Protein AF-A0A1Y2TTV1-F1 (afdb_monomer)

Radius of gyration: 28.49 Å; Cα contacts (8 Å, |Δi|>4): 603; chains: 1; bounding box: 112×86×61 Å

Secondary structure (DSSP, 8-state):
-HHHHHHHHHT--SSEEEPP--SSEEEEEEE--SS-EEEEE---SS-BEEEEE-SSEEEEEEE-STTTTS--TTSSSPPPHHHHHHHHIIIIIHHHHH--BTTB---HHHHT-SS--TT-TTTTSS-GGG--EEEEEEEBPPP-STTSTTTT-SS-SSPPBTT-S-TTSS-GGGSHHHHHHHHHHHHH-TTS-EEEEEE---SS---SS-TTTT--TT-EEEEEE-BSSTTS-EEEEEEETT----GGGEEEE--SSGGGB---HHHHHHHHHTTS-----------------------------------PPP---------------PPPPP-------------

pLDDT: mean 77.17, std 22.34, range [32.59, 98.44]

Solvent-accessible surface area (backbone atoms only — not comparable to full-atom values): 20726 Å² total; per-residue (Å²): 104,37,65,58,43,41,41,13,59,78,62,55,52,93,44,25,32,44,40,62,74,54,91,48,47,20,36,43,70,40,76,53,35,37,54,62,32,35,44,20,42,59,72,27,57,56,29,34,30,45,40,38,39,31,74,35,17,37,40,37,40,35,37,35,35,72,54,31,82,39,76,53,88,86,47,84,77,66,74,51,73,67,55,40,50,50,42,21,43,60,43,43,53,47,27,46,42,55,18,79,41,94,56,8,65,65,10,52,52,48,28,30,25,86,77,49,50,87,91,38,83,56,27,43,29,43,10,70,92,29,59,36,37,36,35,41,39,33,24,37,52,81,53,87,50,84,88,46,90,50,34,72,33,77,78,59,78,93,62,55,59,44,58,52,66,34,69,88,51,101,44,60,64,52,5,61,53,31,46,52,53,51,53,50,34,71,72,62,34,85,87,46,54,76,44,79,42,75,40,40,37,47,83,78,77,95,68,78,63,62,86,54,40,87,50,49,63,35,27,37,39,39,40,40,40,34,3,75,40,95,88,34,54,18,36,41,39,46,45,48,48,98,52,78,81,47,77,92,35,43,52,73,42,72,47,96,45,74,55,19,19,38,64,51,78,68,56,58,52,51,59,65,65,64,75,76,81,78,88,78,90,84,89,81,88,79,93,80,90,84,83,86,82,90,80,88,86,79,91,77,88,78,88,77,90,77,82,87,77,89,79,83,81,88,74,89,81,89,79,89,80,88,78,90,78,88,78,87,79,81,86,83,81,90,79,91,78,89,84,87,81,81,89,83,82,88,134

Structure (mmCIF, N/CA/C/O backbone):
data_AF-A0A1Y2TTV1-F1
#
_entry.id   AF-A0A1Y2TTV1-F1
#
loop_
_atom_site.group_PDB
_atom_site.id
_atom_site.type_symbol
_atom_site.label_atom_id
_atom_site.label_alt_id
_atom_site.label_comp_id
_atom_site.label_asym_id
_atom_site.label_entity_id
_atom_site.label_seq_id
_atom_site.pdbx_PDB_ins_code
_atom_site.Cartn_x
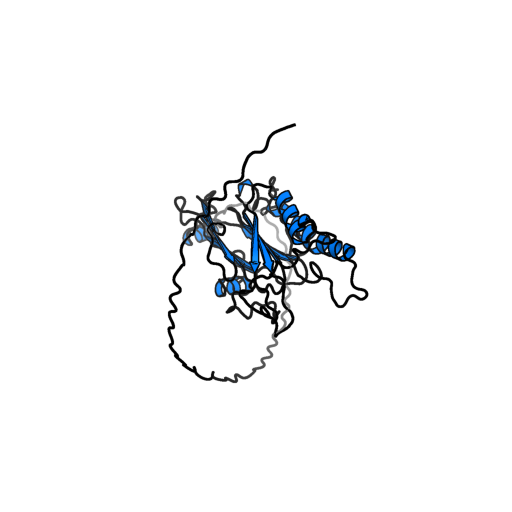_atom_site.Cartn_y
_atom_site.Cartn_z
_atom_site.occupancy
_atom_site.B_iso_or_equiv
_atom_site.auth_seq_id
_atom_site.auth_comp_id
_atom_site.auth_asym_id
_atom_site.auth_atom_id
_atom_site.pdbx_PDB_model_num
ATOM 1 N N . MET A 1 1 ? 2.561 -15.848 8.705 1.00 67.50 1 MET A N 1
ATOM 2 C CA . MET A 1 1 ? 2.429 -15.092 7.444 1.00 67.50 1 MET A CA 1
ATOM 3 C C . MET A 1 1 ? 2.034 -15.963 6.256 1.00 67.50 1 MET A C 1
ATOM 5 O O . MET A 1 1 ? 0.883 -15.888 5.873 1.00 67.50 1 MET A O 1
ATOM 9 N N . ALA A 1 2 ? 2.904 -16.792 5.665 1.00 60.59 2 ALA A N 1
ATOM 10 C CA . ALA A 1 2 ? 2.626 -17.359 4.335 1.00 60.59 2 ALA A CA 1
ATOM 11 C C . ALA A 1 2 ? 1.351 -18.243 4.251 1.00 60.59 2 ALA A C 1
ATOM 13 O O . ALA A 1 2 ? 0.561 -18.091 3.324 1.00 60.59 2 ALA A O 1
ATOM 14 N N . GLY A 1 3 ? 1.072 -19.058 5.277 1.00 71.56 3 GLY A N 1
ATOM 15 C CA . GLY A 1 3 ? -0.194 -19.802 5.379 1.00 71.56 3 GLY A CA 1
ATOM 16 C C . GLY A 1 3 ? -1.428 -18.933 5.666 1.00 71.56 3 GLY A C 1
ATOM 17 O O . GLY A 1 3 ? -2.505 -19.220 5.163 1.00 71.56 3 GLY A O 1
ATOM 18 N N . GLU A 1 4 ? -1.287 -17.846 6.429 1.00 74.88 4 GLU A N 1
ATOM 19 C CA . GLU A 1 4 ? -2.391 -16.908 6.710 1.00 74.88 4 GLU A CA 1
ATOM 20 C C . GLU A 1 4 ? -2.738 -16.070 5.475 1.00 74.88 4 GLU A C 1
ATOM 22 O O . GLU A 1 4 ? -3.908 -15.816 5.209 1.00 74.88 4 GLU A O 1
ATOM 27 N N . VAL A 1 5 ? -1.728 -15.697 4.683 1.00 77.12 5 VAL A N 1
ATOM 28 C CA . VAL A 1 5 ? -1.928 -15.048 3.384 1.00 77.12 5 VAL A CA 1
ATOM 29 C C . VAL A 1 5 ? -2.698 -15.982 2.457 1.00 77.12 5 VAL A C 1
ATOM 31 O O . VAL A 1 5 ? -3.692 -15.554 1.889 1.00 77.12 5 VAL A O 1
ATOM 34 N N . ALA A 1 6 ? -2.321 -17.261 2.361 1.00 76.94 6 ALA A N 1
ATOM 35 C CA . ALA A 1 6 ? -3.076 -18.226 1.559 1.00 76.94 6 ALA A CA 1
ATOM 36 C C . ALA A 1 6 ? -4.544 -18.333 2.012 1.00 76.94 6 ALA A C 1
ATOM 38 O O . ALA A 1 6 ? -5.441 -18.274 1.178 1.00 76.94 6 ALA A O 1
ATOM 39 N N . ILE A 1 7 ? -4.809 -18.383 3.326 1.00 78.06 7 ILE A N 1
ATOM 40 C CA . ILE A 1 7 ? -6.179 -18.400 3.871 1.00 78.06 7 ILE A CA 1
ATOM 41 C C . ILE A 1 7 ? -6.982 -17.177 3.413 1.00 78.06 7 ILE A C 1
ATOM 43 O O . ILE A 1 7 ? -8.129 -17.342 3.006 1.00 78.06 7 ILE A O 1
ATOM 47 N N . ALA A 1 8 ? -6.390 -15.981 3.420 1.00 79.25 8 ALA A N 1
ATOM 48 C CA . ALA A 1 8 ? -7.068 -14.759 2.988 1.00 79.25 8 ALA A CA 1
ATOM 49 C C . ALA A 1 8 ? -7.491 -14.781 1.503 1.00 79.25 8 ALA A C 1
ATOM 51 O O . ALA A 1 8 ? -8.432 -14.083 1.130 1.00 79.25 8 ALA A O 1
ATOM 52 N N . TYR A 1 9 ? -6.829 -15.576 0.652 1.00 79.00 9 TYR A N 1
ATOM 53 C CA . TYR A 1 9 ? -7.200 -15.746 -0.761 1.00 79.00 9 TYR A CA 1
ATOM 54 C C . TYR A 1 9 ? -8.096 -16.970 -1.002 1.00 79.00 9 TYR A C 1
ATOM 56 O O . TYR A 1 9 ? -9.033 -16.884 -1.793 1.00 79.00 9 TYR A O 1
ATOM 64 N N . ASP A 1 10 ? -7.823 -18.094 -0.336 1.00 79.31 10 ASP A N 1
ATOM 65 C CA . ASP A 1 10 ? -8.518 -19.368 -0.560 1.00 79.31 10 ASP A CA 1
ATOM 66 C C . ASP A 1 10 ? -9.855 -19.460 0.188 1.00 79.31 10 ASP A C 1
ATOM 68 O O . ASP A 1 10 ? -10.786 -20.107 -0.289 1.00 79.31 10 ASP A O 1
ATOM 72 N N . ASN A 1 11 ? -9.962 -18.801 1.345 1.00 76.75 11 ASN A N 1
ATOM 73 C CA . ASN A 1 11 ? -11.148 -18.784 2.203 1.00 76.75 11 ASN A CA 1
ATOM 74 C C . ASN A 1 11 ? -11.551 -17.342 2.527 1.00 76.75 11 ASN A C 1
ATOM 76 O O . ASN A 1 11 ? -11.764 -16.993 3.688 1.00 76.75 11 ASN A O 1
ATOM 80 N N . ALA A 1 12 ? -11.600 -16.500 1.495 1.00 80.06 12 ALA A N 1
ATOM 81 C CA . ALA A 1 12 ? -11.937 -15.099 1.666 1.00 80.06 12 ALA A CA 1
ATOM 82 C C . ALA A 1 12 ? -13.367 -14.932 2.209 1.00 80.06 12 ALA A C 1
ATOM 84 O O . ALA A 1 12 ? -14.322 -15.488 1.660 1.00 80.06 12 ALA A O 1
ATOM 85 N N . ASP A 1 13 ? -13.510 -14.123 3.252 1.00 84.31 13 ASP A N 1
ATOM 86 C CA . ASP A 1 13 ? -14.789 -13.688 3.805 1.00 84.31 13 ASP A CA 1
ATOM 87 C C . ASP A 1 13 ? -14.743 -12.184 4.128 1.00 84.31 13 ASP A C 1
ATOM 89 O O . ASP A 1 13 ? -13.834 -11.464 3.712 1.00 84.31 13 ASP A O 1
ATOM 93 N N . ILE A 1 14 ? -15.751 -11.678 4.839 1.00 80.75 14 ILE A N 1
ATOM 94 C CA . ILE A 1 14 ? -15.823 -10.256 5.199 1.00 80.75 14 ILE A CA 1
ATOM 95 C C . ILE A 1 14 ? -14.735 -9.815 6.198 1.00 80.75 14 ILE A C 1
ATOM 97 O O . ILE A 1 14 ? -14.529 -8.617 6.377 1.00 80.75 14 ILE A O 1
ATOM 101 N N . HIS A 1 15 ? -14.038 -10.754 6.840 1.00 84.88 15 HIS A N 1
ATOM 102 C CA . HIS A 1 15 ? -13.004 -10.498 7.842 1.00 84.88 15 HIS A CA 1
ATOM 103 C C . HIS A 1 15 ? -11.609 -10.926 7.378 1.00 84.88 15 HIS A C 1
ATOM 105 O O . HIS A 1 15 ? -10.629 -10.429 7.920 1.00 84.88 15 HIS A O 1
ATOM 111 N N . ASN A 1 16 ? -11.493 -11.810 6.388 1.00 87.44 16 ASN A N 1
ATOM 112 C CA . ASN A 1 16 ? -10.241 -12.310 5.830 1.00 87.44 16 ASN A CA 1
ATOM 113 C C . ASN A 1 16 ? -10.232 -12.067 4.324 1.00 87.44 16 ASN A C 1
ATOM 115 O O . ASN A 1 16 ? -10.951 -12.734 3.586 1.00 87.44 16 ASN A O 1
ATOM 119 N N . MET A 1 17 ? -9.426 -11.114 3.857 1.00 89.81 17 MET A N 1
ATOM 120 C CA . MET A 1 17 ? -9.460 -10.681 2.459 1.00 89.81 17 MET A CA 1
ATOM 121 C C . MET A 1 17 ? -8.090 -10.695 1.788 1.00 89.81 17 MET A C 1
ATOM 123 O O . MET A 1 17 ? -7.132 -10.093 2.267 1.00 89.81 17 MET A O 1
ATOM 127 N N . GLY A 1 18 ? -8.016 -11.305 0.611 1.00 90.31 18 GLY A N 1
ATOM 128 C CA . GLY A 1 18 ? -6.927 -11.119 -0.339 1.00 90.31 18 GLY A CA 1
ATOM 129 C C . GLY A 1 18 ? -7.215 -9.953 -1.284 1.00 90.31 18 GLY A C 1
ATOM 130 O O . GLY A 1 18 ? -8.295 -9.871 -1.875 1.00 90.31 18 GLY A O 1
ATOM 131 N N . VAL A 1 19 ? -6.249 -9.054 -1.467 1.00 90.12 19 VAL A N 1
ATOM 132 C CA . VAL A 1 19 ? -6.337 -8.002 -2.490 1.00 90.12 19 VAL A CA 1
ATOM 133 C C . VAL A 1 19 ? -6.153 -8.626 -3.883 1.00 90.12 19 VAL A C 1
ATOM 135 O O . VAL A 1 19 ? -5.132 -9.262 -4.132 1.00 90.12 19 VAL A O 1
ATOM 138 N N . PRO A 1 20 ? -7.093 -8.462 -4.833 1.00 88.06 20 PRO A N 1
ATOM 139 C CA . PRO A 1 20 ? -6.983 -9.116 -6.135 1.00 88.06 20 PRO A CA 1
ATOM 140 C C . PRO A 1 20 ? -5.730 -8.695 -6.918 1.00 88.06 20 PRO A C 1
ATOM 142 O O . PRO A 1 20 ? -5.560 -7.527 -7.244 1.00 88.06 20 PRO A O 1
ATOM 145 N N . VAL A 1 21 ? -4.889 -9.644 -7.324 1.00 82.69 21 VAL A N 1
ATOM 146 C CA . VAL A 1 21 ? -3.690 -9.369 -8.138 1.00 82.69 21 VAL A CA 1
ATOM 147 C C . VAL A 1 21 ? -4.062 -9.427 -9.624 1.00 82.69 21 VAL A C 1
ATOM 149 O O . VAL A 1 21 ? -3.901 -10.446 -10.299 1.00 82.69 21 VAL A O 1
ATOM 152 N N . LYS A 1 22 ? -4.655 -8.340 -10.128 1.00 84.06 22 LYS A N 1
ATOM 153 C CA . LYS A 1 22 ? -5.107 -8.188 -11.524 1.00 84.06 22 LYS A CA 1
ATOM 154 C C . LYS A 1 22 ? -4.454 -6.970 -12.177 1.00 84.06 22 LYS A C 1
ATOM 156 O O . LYS A 1 22 ? -3.905 -6.120 -11.487 1.00 84.06 22 LYS A O 1
ATOM 161 N N . ALA A 1 23 ? -4.533 -6.896 -13.507 1.00 83.56 23 ALA A N 1
ATOM 162 C CA . ALA A 1 23 ? -4.058 -5.738 -14.259 1.00 83.56 23 ALA A CA 1
ATOM 163 C C . ALA A 1 23 ? -4.754 -4.448 -13.786 1.00 83.56 23 ALA A C 1
ATOM 165 O O . ALA A 1 23 ? -5.968 -4.442 -13.591 1.00 83.56 23 ALA A O 1
ATOM 166 N N . GLY A 1 24 ? -3.980 -3.369 -13.647 1.00 89.06 24 GLY A N 1
ATOM 167 C CA . GLY A 1 24 ? -4.446 -2.086 -13.111 1.00 89.06 24 GLY A CA 1
ATOM 168 C C . GLY A 1 24 ? -4.249 -1.948 -11.598 1.00 89.06 24 GLY A C 1
ATOM 169 O O . GLY A 1 24 ? -3.437 -2.648 -10.999 1.00 89.06 24 GLY A O 1
ATOM 170 N N . THR A 1 25 ? -4.972 -1.010 -10.987 1.00 94.69 25 THR A N 1
ATOM 171 C CA . THR A 1 25 ? -4.967 -0.835 -9.530 1.00 94.69 25 THR A CA 1
ATOM 172 C C . THR A 1 25 ? -6.197 -1.506 -8.936 1.00 94.69 25 THR A C 1
ATOM 174 O O . THR A 1 25 ? -7.309 -1.279 -9.408 1.00 94.69 25 THR A O 1
ATOM 177 N N . THR A 1 26 ? -5.997 -2.330 -7.913 1.00 95.69 26 THR A N 1
ATOM 178 C CA . THR A 1 26 ? -7.047 -3.027 -7.156 1.00 95.69 26 THR A CA 1
ATOM 179 C C . THR A 1 26 ? -6.909 -2.702 -5.673 1.00 95.69 26 THR A C 1
ATOM 181 O O . THR A 1 26 ? -5.815 -2.383 -5.216 1.00 95.69 26 THR A O 1
ATOM 184 N N . SER A 1 27 ? -7.988 -2.772 -4.900 1.00 96.31 27 SER A N 1
ATOM 185 C CA . SER A 1 27 ? -7.961 -2.557 -3.456 1.00 96.31 27 SER A CA 1
ATOM 186 C C . SER A 1 27 ? -9.033 -3.352 -2.716 1.00 96.31 27 SER A C 1
ATOM 188 O O . SER A 1 27 ? -10.057 -3.786 -3.264 1.00 96.31 27 SER A O 1
ATOM 190 N N . ARG A 1 28 ? -8.766 -3.561 -1.429 1.00 95.56 28 ARG A N 1
ATOM 191 C CA . ARG A 1 28 ? -9.720 -4.045 -0.434 1.00 95.56 28 ARG A CA 1
ATOM 192 C C . ARG A 1 28 ? -9.505 -3.279 0.863 1.00 95.56 28 ARG A C 1
ATOM 194 O O . ARG A 1 28 ? -8.467 -2.655 1.076 1.00 95.56 28 ARG A O 1
ATOM 201 N N . TYR A 1 29 ? -10.490 -3.359 1.737 1.00 95.19 29 TYR A N 1
ATOM 202 C CA . TYR A 1 29 ? -10.417 -2.812 3.077 1.00 95.19 29 TYR A CA 1
ATOM 203 C C . TYR A 1 29 ? -11.099 -3.770 4.049 1.00 95.19 29 TYR A C 1
ATOM 205 O O . TYR A 1 29 ? -11.916 -4.594 3.639 1.00 95.19 29 TYR A O 1
ATOM 213 N N . ILE A 1 30 ? -10.779 -3.634 5.330 1.00 94.56 30 ILE A N 1
ATOM 214 C CA . ILE A 1 30 ? -11.478 -4.314 6.418 1.00 94.56 30 ILE A CA 1
ATOM 215 C C . ILE A 1 30 ? -11.734 -3.323 7.566 1.00 94.56 30 ILE A C 1
ATOM 217 O O . ILE A 1 30 ? -10.803 -2.619 7.974 1.00 94.56 30 ILE A O 1
ATOM 221 N N . PRO A 1 31 ? -12.967 -3.232 8.096 1.00 94.19 31 PRO A N 1
ATOM 222 C CA . PRO A 1 31 ? -13.232 -2.513 9.337 1.00 94.19 31 PRO A CA 1
ATOM 223 C C . PRO A 1 31 ? -12.752 -3.329 10.548 1.00 94.19 31 PRO A C 1
ATOM 225 O O . PRO A 1 31 ? -12.757 -4.561 10.538 1.00 94.19 31 PRO A O 1
ATOM 228 N N . PHE A 1 32 ? -12.319 -2.643 11.604 1.00 94.38 32 PHE A N 1
ATOM 229 C CA . PHE A 1 32 ? -11.881 -3.251 12.863 1.00 94.38 32 PHE A CA 1
ATOM 230 C C . PHE A 1 32 ? -13.019 -3.236 13.881 1.00 94.38 32 PHE A C 1
ATOM 232 O O . PHE A 1 32 ? -13.222 -2.250 14.595 1.00 94.38 32 PHE A O 1
ATOM 239 N N . GLU A 1 33 ? -13.746 -4.349 13.921 1.00 91.69 33 GLU A N 1
ATOM 240 C CA . GLU A 1 33 ? -14.953 -4.555 14.727 1.00 91.69 33 GLU A CA 1
ATOM 241 C C . GLU A 1 33 ? -14.737 -5.630 15.810 1.00 91.69 33 GLU A C 1
ATOM 243 O O . GLU A 1 33 ? -13.661 -5.734 16.390 1.00 91.69 33 GLU A O 1
ATOM 248 N N . SER A 1 34 ? -15.765 -6.413 16.151 1.00 91.06 34 SER A N 1
ATOM 249 C CA . SER A 1 34 ? -15.747 -7.324 17.303 1.00 91.06 34 SER A CA 1
ATOM 250 C C . SER A 1 34 ? -15.149 -8.685 16.959 1.00 91.06 34 SER A C 1
ATOM 252 O O . SER A 1 34 ? -15.103 -9.585 17.798 1.00 91.06 34 SER A O 1
ATOM 254 N N . VAL A 1 35 ? -14.682 -8.847 15.721 1.00 91.38 35 VAL A N 1
ATOM 255 C CA . VAL A 1 35 ? -14.153 -10.091 15.171 1.00 91.38 35 VAL A CA 1
ATOM 256 C C . VAL A 1 35 ? -12.723 -9.855 14.700 1.00 91.38 35 VAL A C 1
ATOM 258 O O . VAL A 1 35 ? -12.392 -8.804 14.153 1.00 91.38 35 VAL A O 1
ATOM 261 N N . ALA A 1 36 ? -11.854 -10.837 14.943 1.00 93.50 36 ALA A N 1
ATOM 262 C CA . ALA A 1 36 ? -10.500 -10.814 14.405 1.00 93.50 36 ALA A CA 1
ATOM 263 C C . ALA A 1 36 ? -10.544 -10.847 12.873 1.00 93.50 36 ALA A C 1
ATOM 265 O O . ALA A 1 36 ? -11.362 -11.552 12.285 1.00 93.50 36 ALA A O 1
ATOM 266 N N . GLY A 1 37 ? -9.642 -10.110 12.236 1.00 93.88 37 GLY A N 1
ATOM 267 C CA . GLY A 1 37 ? -9.625 -9.987 10.784 1.00 93.88 37 GLY A CA 1
ATOM 268 C C . GLY A 1 37 ? -8.218 -9.914 10.223 1.00 93.88 37 GLY A C 1
ATOM 269 O O . GLY A 1 37 ? -7.251 -9.624 10.934 1.00 93.88 37 GLY A O 1
ATOM 270 N N . SER A 1 38 ? -8.096 -10.181 8.931 1.00 95.00 38 SER A N 1
ATOM 271 C CA . SER A 1 38 ? -6.857 -10.051 8.191 1.00 95.00 38 SER A CA 1
ATOM 272 C C . SER A 1 38 ? -7.087 -9.566 6.763 1.00 95.00 38 SER A C 1
ATOM 274 O O . SER A 1 38 ? -8.078 -9.891 6.114 1.00 95.00 38 SER A O 1
ATOM 276 N N . ILE A 1 39 ? -6.152 -8.766 6.259 1.00 95.69 39 ILE A N 1
ATOM 277 C CA . ILE A 1 39 ? -6.104 -8.376 4.850 1.00 95.69 39 ILE A CA 1
ATOM 278 C C . ILE A 1 39 ? -4.690 -8.600 4.331 1.00 95.69 39 ILE A C 1
ATOM 280 O O . ILE A 1 39 ? -3.708 -8.230 4.979 1.00 95.69 39 ILE A O 1
ATOM 284 N N . ALA A 1 40 ? -4.587 -9.252 3.179 1.00 93.69 40 ALA A N 1
ATOM 285 C CA . ALA A 1 40 ? -3.330 -9.739 2.647 1.00 93.69 40 ALA A CA 1
ATOM 286 C C . ALA A 1 40 ? -3.105 -9.290 1.206 1.00 93.69 40 ALA A C 1
ATOM 288 O O . ALA A 1 40 ? -3.992 -9.361 0.350 1.00 93.69 40 ALA A O 1
ATOM 289 N N . ILE A 1 41 ? -1.861 -8.932 0.913 1.00 91.88 41 ILE A N 1
ATOM 290 C CA . ILE A 1 41 ? -1.354 -8.808 -0.448 1.00 91.88 41 ILE A CA 1
ATOM 291 C C . ILE A 1 41 ? -0.335 -9.920 -0.686 1.00 91.88 41 ILE A C 1
ATOM 293 O O . ILE A 1 41 ? 0.490 -10.221 0.178 1.00 91.88 41 ILE A O 1
ATOM 297 N N . SER A 1 42 ? -0.420 -10.557 -1.847 1.00 88.25 42 SER A N 1
ATOM 298 C CA . SER A 1 42 ? 0.484 -11.633 -2.239 1.00 88.25 42 SER A 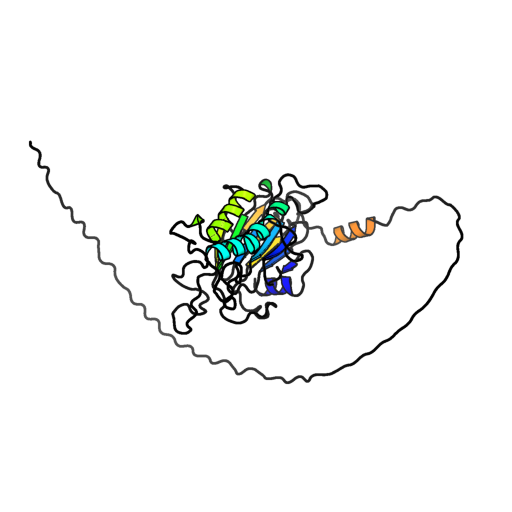CA 1
ATOM 299 C C . SER A 1 42 ? 0.952 -11.443 -3.673 1.00 88.25 42 SER A C 1
ATOM 301 O O . SER A 1 42 ? 0.343 -10.698 -4.434 1.00 88.25 42 SER A O 1
ATOM 303 N N . GLY A 1 43 ? 2.023 -12.137 -4.053 1.00 78.44 43 GLY A N 1
ATOM 304 C CA . GLY A 1 43 ? 2.441 -12.234 -5.448 1.00 78.44 43 GLY A CA 1
ATOM 305 C C . GLY A 1 43 ? 2.849 -10.901 -6.070 1.00 78.44 43 GLY A C 1
ATOM 306 O O . GLY A 1 43 ? 2.526 -10.655 -7.229 1.00 78.44 43 GLY A O 1
ATOM 307 N N . LEU A 1 44 ? 3.551 -10.036 -5.335 1.00 89.25 44 LEU A N 1
ATOM 308 C CA . LEU A 1 44 ? 4.153 -8.853 -5.945 1.00 89.25 44 LEU A CA 1
ATOM 309 C C . LEU A 1 44 ? 5.448 -9.249 -6.683 1.00 89.25 44 LEU A C 1
ATOM 311 O O . LEU A 1 44 ? 6.467 -9.572 -6.076 1.00 89.25 44 LEU A O 1
ATOM 315 N N . TYR A 1 45 ? 5.404 -9.242 -8.019 1.00 87.88 45 TYR A N 1
ATOM 316 C CA . TYR A 1 45 ? 6.534 -9.588 -8.907 1.00 87.88 45 TYR A CA 1
ATOM 317 C C . TYR A 1 45 ? 7.310 -8.361 -9.407 1.00 87.88 45 TYR A C 1
ATOM 319 O O . TYR A 1 45 ? 8.135 -8.464 -10.308 1.00 87.88 45 TYR A O 1
ATOM 327 N N . GLY A 1 46 ? 7.036 -7.181 -8.858 1.00 89.69 46 GLY A N 1
ATOM 328 C CA . GLY A 1 46 ? 7.369 -5.882 -9.451 1.00 89.69 46 GLY A CA 1
ATOM 329 C C . GLY A 1 46 ? 6.291 -4.839 -9.173 1.00 89.69 46 GLY A C 1
ATOM 330 O O . GLY A 1 46 ? 6.542 -3.646 -9.189 1.00 89.69 46 GLY A O 1
ATOM 331 N N . CYS A 1 47 ? 5.082 -5.283 -8.851 1.00 94.06 47 CYS A N 1
ATOM 332 C CA . CYS A 1 47 ? 4.010 -4.402 -8.419 1.00 94.06 47 CYS A CA 1
ATOM 333 C C . CYS A 1 47 ? 4.355 -3.700 -7.095 1.00 94.06 47 CYS A C 1
ATOM 335 O O . CYS A 1 47 ? 5.151 -4.197 -6.295 1.00 94.06 47 CYS A O 1
ATOM 337 N N . SER A 1 48 ? 3.709 -2.572 -6.830 1.00 96.38 48 SER A N 1
ATOM 338 C CA . SER A 1 48 ? 3.795 -1.892 -5.533 1.00 96.38 48 SER A CA 1
ATOM 339 C C . SER A 1 48 ? 2.448 -1.968 -4.815 1.00 96.38 48 SER A C 1
ATOM 341 O O . SER A 1 48 ? 1.416 -2.237 -5.430 1.00 96.38 48 SER A O 1
ATOM 343 N N . SER A 1 49 ? 2.444 -1.725 -3.510 1.00 97.44 49 SER A N 1
ATOM 344 C CA . SER A 1 49 ? 1.243 -1.712 -2.676 1.00 97.44 49 SER A CA 1
ATOM 345 C C . SER A 1 49 ? 1.322 -0.577 -1.659 1.00 97.44 49 SER A C 1
ATOM 347 O O . SER A 1 49 ? 2.385 -0.288 -1.108 1.00 97.44 49 SER A O 1
ATOM 349 N N . LEU A 1 50 ? 0.194 0.084 -1.436 1.00 97.88 50 LEU A N 1
ATOM 350 C CA . LEU A 1 50 ? -0.054 0.953 -0.301 1.00 97.88 50 LEU A CA 1
ATOM 351 C C . LEU A 1 50 ? -0.890 0.192 0.712 1.00 97.88 50 LEU A C 1
ATOM 353 O O . LEU A 1 50 ? -1.943 -0.353 0.384 1.00 97.88 50 LEU A O 1
ATOM 357 N N . ILE A 1 51 ? -0.412 0.197 1.948 1.00 98.38 51 ILE A N 1
ATOM 358 C CA . ILE A 1 51 ? -1.086 -0.389 3.099 1.00 98.38 51 ILE A CA 1
ATOM 359 C C . ILE A 1 51 ? -1.292 0.745 4.088 1.00 98.38 51 ILE A C 1
ATOM 361 O O . ILE A 1 51 ? -0.325 1.266 4.635 1.00 98.38 51 ILE A O 1
ATOM 365 N N . ALA A 1 52 ? -2.539 1.134 4.309 1.00 98.25 52 ALA A N 1
ATOM 366 C CA . ALA A 1 52 ? -2.902 2.105 5.324 1.00 98.25 52 ALA A CA 1
ATOM 367 C C . ALA A 1 52 ? -3.717 1.400 6.410 1.00 98.25 52 ALA A C 1
ATOM 369 O O . ALA A 1 52 ? -4.692 0.713 6.115 1.00 98.25 52 ALA A O 1
ATOM 370 N N . VAL A 1 53 ? -3.304 1.543 7.663 1.00 98.44 53 VAL A N 1
ATOM 371 C CA . VAL A 1 53 ? -3.926 0.887 8.819 1.00 98.44 53 VAL A CA 1
ATOM 372 C C . VAL A 1 53 ? -4.119 1.895 9.939 1.00 98.44 53 VAL A C 1
ATOM 374 O O . VAL A 1 53 ? -3.288 2.774 10.130 1.00 98.44 53 VAL A O 1
ATOM 377 N N . SER A 1 54 ? -5.215 1.793 10.677 1.00 97.75 54 SER A N 1
ATOM 378 C CA . SER A 1 54 ? -5.570 2.702 11.766 1.00 97.75 54 SER A CA 1
ATOM 379 C C . SER A 1 54 ? -6.157 1.917 12.942 1.00 97.75 54 SER A C 1
ATOM 381 O O . SER A 1 54 ? -6.205 0.688 12.944 1.00 97.75 54 SER A O 1
ATOM 383 N N . LYS A 1 55 ? -6.668 2.617 13.954 1.00 97.00 55 LYS A N 1
ATOM 384 C CA . LYS A 1 55 ? -7.449 2.005 15.038 1.00 97.00 55 LYS A CA 1
ATOM 385 C C . LYS A 1 55 ? -8.839 1.535 14.600 1.00 97.00 55 LYS A C 1
ATOM 387 O O . LYS A 1 55 ? -9.483 0.830 15.369 1.00 97.00 55 LYS A O 1
ATOM 392 N N . ARG A 1 56 ? -9.326 1.928 13.419 1.00 95.56 56 ARG A N 1
ATOM 393 C CA . ARG A 1 56 ? -10.689 1.641 12.926 1.00 95.56 56 ARG A CA 1
ATOM 394 C C . ARG A 1 56 ? -10.732 0.690 11.736 1.00 95.56 56 ARG A C 1
ATOM 396 O O . ARG A 1 56 ? -11.786 0.123 11.473 1.00 95.56 56 ARG A O 1
ATOM 403 N N . GLY A 1 57 ? -9.626 0.489 11.028 1.00 96.19 57 GLY A N 1
ATOM 404 C CA . GLY A 1 57 ? -9.598 -0.426 9.894 1.00 96.19 57 GLY A CA 1
ATOM 405 C C . GLY A 1 57 ? -8.269 -0.446 9.163 1.00 96.19 57 GLY A C 1
ATOM 406 O O . GLY A 1 57 ? -7.299 0.202 9.561 1.00 96.19 57 GLY A O 1
ATOM 407 N N . ALA A 1 58 ? -8.250 -1.176 8.056 1.00 97.75 58 ALA A N 1
ATOM 408 C CA . ALA A 1 58 ? -7.147 -1.187 7.110 1.00 97.75 58 ALA A CA 1
ATOM 409 C C . ALA A 1 58 ? -7.665 -1.091 5.674 1.00 97.75 58 ALA A C 1
ATOM 411 O O . ALA A 1 58 ? -8.703 -1.661 5.352 1.00 97.75 58 ALA A O 1
ATOM 412 N N . TRP A 1 59 ? -6.913 -0.414 4.811 1.00 97.62 59 TRP A N 1
ATOM 413 C CA . TRP A 1 59 ? -7.087 -0.387 3.361 1.00 97.62 59 TRP A CA 1
ATOM 414 C C . TRP A 1 59 ? -5.767 -0.799 2.719 1.00 97.62 59 TRP A C 1
ATOM 416 O O . TRP A 1 59 ? -4.702 -0.292 3.079 1.00 97.62 59 TRP A O 1
ATOM 426 N N . VAL A 1 60 ? -5.832 -1.738 1.783 1.00 97.88 60 VAL A N 1
ATOM 427 C CA . VAL A 1 60 ? -4.661 -2.243 1.071 1.00 97.88 60 VAL A CA 1
ATOM 428 C C . VAL A 1 60 ? -4.962 -2.244 -0.411 1.00 97.88 60 VAL A C 1
ATOM 430 O O . VAL A 1 60 ? -5.994 -2.766 -0.842 1.00 97.88 60 VAL A O 1
ATOM 433 N N . ASN A 1 61 ? -4.042 -1.697 -1.198 1.00 97.19 61 ASN A N 1
ATOM 434 C CA . ASN A 1 61 ? -4.131 -1.749 -2.645 1.00 97.19 61 ASN A CA 1
ATOM 435 C C . ASN A 1 61 ? -2.994 -2.542 -3.274 1.00 97.19 61 ASN A C 1
ATOM 437 O O . ASN A 1 61 ? -2.023 -2.944 -2.639 1.00 97.19 61 ASN A O 1
ATOM 441 N N . HIS A 1 62 ? -3.131 -2.747 -4.566 1.00 96.31 62 HIS A N 1
ATOM 442 C CA . HIS A 1 62 ? -2.134 -3.325 -5.427 1.00 96.31 62 HIS A CA 1
ATOM 443 C C . HIS A 1 62 ? -2.078 -2.492 -6.692 1.00 96.31 62 HIS A C 1
ATOM 445 O O . HIS A 1 62 ? -3.104 -2.244 -7.319 1.00 96.31 62 HIS A O 1
ATOM 451 N N . MET A 1 63 ? -0.878 -2.052 -7.047 1.00 96.25 63 MET A N 1
ATOM 452 C CA . MET A 1 63 ? -0.610 -1.204 -8.198 1.00 96.25 63 MET A CA 1
ATOM 453 C C . MET A 1 63 ? 0.217 -1.999 -9.198 1.00 96.25 63 MET A C 1
ATOM 455 O O . MET A 1 63 ? 1.397 -2.285 -8.964 1.00 96.25 63 MET A O 1
ATOM 459 N N . TRP A 1 64 ? -0.412 -2.364 -10.312 1.00 94.00 64 TRP A N 1
ATOM 460 C CA . TRP A 1 64 ? 0.222 -3.180 -11.337 1.00 94.00 64 TRP A CA 1
ATOM 461 C C . TRP A 1 64 ? 1.398 -2.464 -12.008 1.00 94.00 64 TRP A C 1
ATOM 463 O O . TRP A 1 64 ? 1.312 -1.279 -12.328 1.00 94.00 64 TRP A O 1
ATOM 473 N N . GLU A 1 65 ? 2.485 -3.192 -12.270 1.00 93.62 65 GLU A N 1
ATOM 474 C CA . GLU A 1 65 ? 3.725 -2.614 -12.798 1.00 93.62 65 GLU A CA 1
ATOM 475 C C . GLU A 1 65 ? 3.592 -2.061 -14.229 1.00 93.62 65 GLU A C 1
ATOM 477 O O . GLU A 1 65 ? 3.973 -0.919 -14.485 1.00 93.62 65 GLU A O 1
ATOM 482 N N . ILE A 1 66 ? 3.071 -2.865 -15.162 1.00 92.12 66 ILE A N 1
ATOM 483 C CA . ILE A 1 66 ? 2.979 -2.535 -16.596 1.00 92.12 66 ILE A CA 1
ATOM 484 C C . ILE A 1 66 ? 1.501 -2.406 -16.998 1.00 92.12 66 ILE A C 1
ATOM 486 O O . ILE A 1 66 ? 0.810 -3.423 -17.039 1.00 92.12 66 ILE A O 1
ATOM 490 N N . PRO A 1 67 ? 0.991 -1.209 -17.325 1.00 92.88 67 PRO A N 1
ATOM 491 C CA . PRO A 1 67 ? 1.759 -0.099 -17.881 1.00 92.88 67 PRO A CA 1
ATOM 492 C C . PRO A 1 67 ? 2.033 1.051 -16.898 1.00 92.88 67 PRO A C 1
ATOM 494 O O . PRO A 1 67 ? 2.442 2.122 -17.331 1.00 92.88 67 PRO A O 1
ATOM 497 N N . SER A 1 68 ? 1.744 0.903 -15.604 1.00 94.25 68 SER A N 1
ATOM 498 C CA . SER A 1 68 ? 1.688 2.048 -14.684 1.00 94.25 68 SER A CA 1
ATOM 499 C C . SER A 1 68 ? 3.059 2.667 -14.406 1.00 94.25 68 SER A C 1
ATOM 501 O O . SER A 1 68 ? 3.253 3.870 -14.569 1.00 94.25 68 SER A O 1
ATOM 503 N N . PHE A 1 69 ? 4.025 1.846 -14.001 1.00 93.50 69 PHE A N 1
ATOM 504 C CA . PHE A 1 69 ? 5.380 2.273 -13.649 1.00 93.50 69 PHE A CA 1
ATOM 505 C C . PHE A 1 69 ? 6.365 2.074 -14.802 1.00 93.50 69 PHE A C 1
ATOM 507 O O . PHE A 1 69 ? 7.331 2.827 -14.931 1.00 93.50 69 PHE A O 1
ATOM 514 N N . LEU A 1 70 ? 6.129 1.063 -15.637 1.00 91.50 70 LEU A N 1
ATOM 515 C CA . LEU A 1 70 ? 6.931 0.765 -16.817 1.00 91.50 70 LEU A CA 1
ATOM 516 C C . LEU A 1 70 ? 6.050 0.742 -18.062 1.00 91.50 70 LEU A C 1
ATOM 518 O O . LEU A 1 70 ? 4.910 0.289 -18.016 1.00 91.50 70 LEU A O 1
ATOM 522 N N . ALA A 1 71 ? 6.618 1.176 -19.184 1.00 90.62 71 ALA A N 1
ATOM 523 C CA . ALA A 1 71 ? 5.955 1.113 -20.475 1.00 90.62 71 ALA A CA 1
ATOM 524 C C . ALA A 1 71 ? 5.685 -0.337 -20.893 1.00 90.62 71 ALA A C 1
ATOM 526 O O . ALA A 1 71 ? 6.523 -1.216 -20.677 1.00 90.62 71 ALA A O 1
ATOM 527 N N . ASP A 1 72 ? 4.550 -0.569 -21.554 1.00 89.56 72 ASP A N 1
ATOM 528 C CA . ASP A 1 72 ? 4.295 -1.846 -22.216 1.00 89.56 72 ASP A CA 1
ATOM 529 C C . ASP A 1 72 ? 5.302 -2.031 -23.369 1.00 89.56 72 ASP A C 1
ATOM 531 O O . ASP A 1 72 ? 5.313 -1.222 -24.305 1.00 89.56 72 ASP A O 1
ATOM 535 N N . PRO A 1 73 ? 6.154 -3.076 -23.329 1.00 88.75 73 PRO A N 1
ATOM 536 C CA . PRO A 1 73 ? 7.177 -3.300 -24.348 1.00 88.75 73 PRO A CA 1
ATOM 537 C C . PRO A 1 73 ? 6.599 -3.614 -25.736 1.00 88.75 73 PRO A C 1
ATOM 539 O O . PRO A 1 73 ? 7.338 -3.569 -26.719 1.00 88.75 73 PRO A O 1
ATOM 542 N N . ASN A 1 74 ? 5.303 -3.927 -25.838 1.00 93.50 74 ASN A N 1
ATOM 543 C CA . ASN A 1 74 ? 4.639 -4.223 -27.108 1.00 93.50 74 ASN A CA 1
ATOM 544 C C . ASN A 1 74 ? 4.173 -2.964 -27.859 1.00 93.50 74 ASN A C 1
ATOM 546 O O . ASN A 1 74 ? 3.796 -3.057 -29.029 1.00 93.50 74 ASN A O 1
ATOM 550 N N . ILE A 1 75 ? 4.186 -1.787 -27.222 1.00 92.94 75 ILE A N 1
ATOM 551 C CA . ILE A 1 75 ? 3.791 -0.524 -27.859 1.00 92.94 75 ILE A CA 1
ATOM 552 C C . ILE A 1 75 ? 4.969 0.031 -28.671 1.00 92.94 75 ILE A C 1
ATOM 554 O O . ILE A 1 75 ? 6.037 0.320 -28.130 1.00 92.94 75 ILE A O 1
ATOM 558 N N . ILE A 1 76 ? 4.768 0.200 -29.985 1.00 93.06 76 ILE A N 1
ATOM 559 C CA . ILE A 1 76 ? 5.781 0.710 -30.921 1.00 93.06 76 ILE A CA 1
ATOM 560 C C . ILE A 1 76 ? 5.221 1.930 -31.682 1.00 93.06 76 ILE A C 1
ATOM 562 O O . ILE A 1 76 ? 4.220 1.783 -32.388 1.00 93.06 76 ILE A O 1
ATOM 566 N N . PRO A 1 77 ? 5.870 3.113 -31.606 1.00 93.00 77 PRO A N 1
ATOM 567 C CA . PRO A 1 77 ? 7.068 3.407 -30.811 1.00 93.00 77 PRO A CA 1
ATOM 568 C C . PRO A 1 77 ? 6.779 3.401 -29.295 1.00 93.00 77 PRO A C 1
ATOM 570 O O . PRO A 1 77 ? 5.634 3.637 -28.912 1.00 93.00 77 PRO A O 1
ATOM 573 N N . PRO A 1 78 ? 7.795 3.179 -28.433 1.00 92.44 78 PRO A N 1
ATOM 574 C CA . PRO A 1 78 ? 7.616 3.264 -26.985 1.00 92.44 78 PRO A CA 1
ATOM 575 C C . PRO A 1 78 ? 7.039 4.625 -26.564 1.00 92.44 78 PRO A C 1
ATOM 577 O O . PRO A 1 78 ? 7.382 5.641 -27.182 1.00 92.44 78 PRO A O 1
ATOM 580 N N . PRO A 1 79 ? 6.199 4.678 -25.514 1.00 92.81 79 PRO A N 1
ATOM 581 C CA . PRO A 1 79 ? 5.643 5.932 -25.025 1.00 92.81 79 PRO A CA 1
ATOM 582 C C . PRO A 1 79 ? 6.755 6.890 -24.588 1.00 92.81 79 PRO A C 1
ATOM 584 O O . PRO A 1 79 ? 7.799 6.480 -24.071 1.00 92.81 79 PRO A O 1
ATOM 587 N N . THR A 1 80 ? 6.526 8.192 -24.775 1.00 93.19 80 THR A N 1
ATOM 588 C CA . THR A 1 80 ? 7.436 9.201 -24.224 1.00 93.19 80 THR A CA 1
ATOM 589 C C . THR A 1 80 ? 7.375 9.194 -22.695 1.00 93.19 80 THR A C 1
ATOM 591 O O . THR A 1 80 ? 6.454 8.641 -22.088 1.00 93.19 80 THR A O 1
ATOM 594 N N . LYS A 1 81 ? 8.339 9.850 -22.042 1.00 89.25 81 LYS A N 1
ATOM 595 C CA . LYS A 1 81 ? 8.339 9.976 -20.576 1.00 89.25 81 LYS A CA 1
ATOM 596 C C . LYS A 1 81 ? 7.082 10.682 -20.069 1.00 89.25 81 LYS A C 1
ATOM 598 O O . LYS A 1 81 ? 6.537 10.296 -19.043 1.00 89.25 81 LYS A O 1
ATOM 603 N N . GLU A 1 82 ? 6.612 11.684 -20.801 1.00 91.56 82 GLU A N 1
ATOM 604 C CA . GLU A 1 82 ? 5.409 12.451 -20.483 1.00 91.56 82 GLU A CA 1
ATOM 605 C C . GLU A 1 82 ? 4.162 11.567 -20.582 1.00 91.56 82 GLU A C 1
ATOM 607 O O . GLU A 1 82 ? 3.338 11.572 -19.673 1.00 91.56 82 GLU A O 1
ATOM 612 N N . MET A 1 83 ? 4.065 10.739 -21.629 1.00 93.75 83 MET A N 1
ATOM 613 C CA . MET A 1 83 ? 2.983 9.757 -21.767 1.00 93.75 83 MET A CA 1
ATOM 614 C C . MET A 1 83 ? 3.011 8.709 -20.648 1.00 93.75 83 MET A C 1
ATOM 616 O O . MET A 1 83 ? 1.959 8.311 -20.150 1.00 93.75 83 MET A O 1
ATOM 620 N N . GLN A 1 84 ? 4.203 8.278 -20.223 1.00 93.56 84 GLN A N 1
ATOM 621 C CA . GLN A 1 84 ? 4.350 7.340 -19.111 1.00 93.56 84 GLN A CA 1
ATOM 622 C C . GLN A 1 84 ? 3.924 7.968 -17.775 1.00 93.56 84 GLN A C 1
ATOM 624 O O . GLN A 1 84 ? 3.252 7.318 -16.979 1.00 93.56 84 GLN A O 1
ATOM 629 N N . VAL A 1 85 ? 4.274 9.234 -17.529 1.00 93.38 85 VAL A N 1
ATOM 630 C CA . VAL A 1 85 ? 3.818 9.972 -16.339 1.00 93.38 85 VAL A CA 1
ATOM 631 C C . VAL A 1 85 ? 2.304 10.132 -16.339 1.00 93.38 85 VAL A C 1
ATOM 633 O O . VAL A 1 85 ? 1.684 9.959 -15.295 1.00 93.38 85 VAL A O 1
ATOM 636 N N . GLU A 1 86 ? 1.704 10.430 -17.488 1.00 94.75 86 GLU A N 1
ATOM 637 C CA . GLU A 1 86 ? 0.249 10.537 -17.591 1.00 94.75 86 GLU A CA 1
ATOM 638 C C . GLU A 1 86 ? -0.431 9.191 -17.327 1.00 94.75 86 GLU A C 1
ATOM 640 O O . GLU A 1 86 ? -1.361 9.112 -16.527 1.00 94.75 86 GLU A O 1
ATOM 645 N N . THR A 1 87 ? 0.102 8.113 -17.908 1.00 95.50 87 THR A N 1
ATOM 646 C CA . THR A 1 87 ? -0.371 6.747 -17.645 1.00 95.50 87 THR A CA 1
ATOM 647 C C . THR A 1 87 ? -0.295 6.427 -16.155 1.00 95.50 87 THR A C 1
ATOM 649 O O . THR A 1 87 ? -1.269 5.948 -15.579 1.00 95.50 87 THR A O 1
ATOM 652 N N . PHE A 1 88 ? 0.823 6.743 -15.500 1.00 96.25 88 PHE A N 1
ATOM 653 C CA . PHE A 1 88 ? 0.984 6.568 -14.060 1.00 96.25 88 PHE A CA 1
ATOM 654 C C . PHE A 1 88 ? -0.035 7.381 -13.251 1.00 96.25 88 PHE A C 1
ATOM 656 O O . PHE A 1 88 ? -0.679 6.850 -12.349 1.00 96.25 88 PHE A O 1
ATOM 663 N N . ASN A 1 89 ? -0.223 8.662 -13.577 1.00 96.19 89 ASN A N 1
ATOM 664 C CA . ASN A 1 89 ? -1.174 9.510 -12.861 1.00 96.19 89 ASN A CA 1
ATOM 665 C C . ASN A 1 89 ? -2.603 8.958 -12.967 1.00 96.19 89 ASN A C 1
ATOM 667 O O . ASN A 1 89 ? -3.318 8.928 -11.971 1.00 96.19 89 ASN A O 1
ATOM 671 N N . GLN A 1 90 ? -3.008 8.479 -14.143 1.00 95.38 90 GLN A N 1
ATOM 672 C CA . GLN A 1 90 ? -4.346 7.923 -14.356 1.00 95.38 90 GLN A CA 1
ATOM 673 C C . GLN A 1 90 ? -4.529 6.558 -13.683 1.00 95.38 90 GLN A C 1
ATOM 675 O O . GLN A 1 90 ? -5.556 6.296 -13.059 1.00 95.38 90 GLN A O 1
ATOM 680 N N . THR A 1 91 ? -3.544 5.670 -13.813 1.00 95.19 91 THR A N 1
ATOM 681 C CA . THR A 1 91 ? -3.673 4.272 -13.367 1.00 95.19 91 THR A CA 1
ATOM 682 C C . THR A 1 91 ? -3.366 4.080 -11.887 1.00 95.19 91 THR A C 1
ATOM 684 O O . THR A 1 91 ? -3.909 3.156 -11.281 1.00 95.19 91 THR A O 1
ATOM 687 N N . VAL A 1 92 ? -2.535 4.944 -11.299 1.00 97.12 92 VAL A N 1
ATOM 688 C CA . VAL A 1 92 ? -2.083 4.843 -9.905 1.00 97.12 92 VAL A CA 1
ATOM 689 C C . VAL A 1 92 ? -2.596 6.008 -9.079 1.00 97.12 92 VAL A C 1
ATOM 691 O O . VAL A 1 92 ? -3.343 5.778 -8.137 1.00 97.12 92 VAL A O 1
ATOM 694 N N . ILE A 1 93 ? -2.246 7.252 -9.419 1.00 97.50 93 ILE A N 1
ATOM 695 C CA . ILE A 1 93 ? -2.576 8.396 -8.553 1.00 97.50 93 ILE A CA 1
ATOM 696 C C . ILE A 1 93 ? -4.092 8.589 -8.453 1.00 97.50 93 ILE A C 1
ATOM 698 O O . ILE A 1 93 ? -4.636 8.524 -7.357 1.00 97.50 93 ILE A O 1
ATOM 702 N N . ALA A 1 94 ? -4.801 8.728 -9.573 1.00 96.94 94 ALA A N 1
ATOM 703 C CA . ALA A 1 94 ? -6.256 8.880 -9.557 1.00 96.94 94 ALA A CA 1
ATOM 704 C C . ALA A 1 94 ? -6.954 7.683 -8.881 1.00 96.94 94 ALA A C 1
ATOM 706 O O . ALA A 1 94 ? -7.881 7.863 -8.096 1.00 96.94 94 ALA A O 1
ATOM 707 N N . ALA A 1 95 ? -6.451 6.469 -9.128 1.00 96.19 95 ALA A N 1
ATOM 708 C CA . ALA A 1 95 ? -6.977 5.235 -8.554 1.00 96.19 95 ALA A CA 1
ATOM 709 C C . ALA A 1 95 ? -6.799 5.147 -7.030 1.00 96.19 95 ALA A C 1
ATOM 711 O O . ALA A 1 95 ? -7.675 4.620 -6.348 1.00 96.19 95 ALA A O 1
ATOM 712 N N . ILE A 1 96 ? -5.677 5.647 -6.502 1.00 96.31 96 ILE A N 1
ATOM 713 C CA . ILE A 1 96 ? -5.431 5.751 -5.060 1.00 96.31 96 ILE A CA 1
ATOM 714 C C . ILE A 1 96 ? -6.379 6.766 -4.436 1.00 96.31 96 ILE A C 1
ATOM 716 O O . ILE A 1 96 ? -6.851 6.521 -3.337 1.00 96.31 96 ILE A O 1
ATOM 720 N N . HIS A 1 97 ? -6.648 7.893 -5.095 1.00 96.50 97 HIS A N 1
ATOM 721 C CA . HIS A 1 97 ? -7.483 8.944 -4.513 1.00 96.50 97 HIS A CA 1
ATOM 722 C C . HIS A 1 97 ? -8.960 8.536 -4.421 1.00 96.50 97 HIS A C 1
ATOM 724 O O . HIS A 1 97 ? -9.543 8.690 -3.352 1.00 96.50 97 HIS A O 1
ATOM 730 N N . HIS A 1 98 ? -9.536 7.964 -5.485 1.00 94.62 98 HIS A N 1
ATOM 731 C CA . HIS A 1 98 ? -11.000 7.817 -5.603 1.00 94.62 98 HIS A CA 1
ATOM 732 C C . HIS A 1 98 ? -11.503 6.412 -5.949 1.00 94.62 98 HIS A C 1
ATOM 734 O O . HIS A 1 98 ? -12.691 6.225 -6.202 1.00 94.62 98 HIS A O 1
ATOM 740 N N . GLY A 1 99 ? -10.614 5.425 -6.069 1.00 93.62 99 GLY A N 1
ATOM 741 C CA . GLY A 1 99 ? -10.993 4.185 -6.731 1.00 93.62 99 GLY A CA 1
ATOM 742 C C . GLY A 1 99 ? -11.177 4.389 -8.242 1.00 93.62 99 GLY A C 1
ATOM 743 O O . GLY A 1 99 ? -11.190 5.507 -8.758 1.00 93.62 99 GLY A O 1
ATOM 744 N N . ASN A 1 100 ? -11.247 3.301 -9.006 1.00 93.56 100 ASN A N 1
ATOM 745 C CA . ASN A 1 100 ? -11.420 3.383 -10.467 1.00 93.56 100 ASN A CA 1
ATOM 746 C C . ASN A 1 100 ? -12.001 2.124 -11.126 1.00 93.56 100 ASN A C 1
ATOM 748 O O . ASN A 1 100 ? -12.061 2.054 -12.355 1.00 93.56 100 ASN A O 1
ATOM 752 N N . SER A 1 101 ? -12.383 1.106 -10.354 1.00 92.69 101 SER A N 1
ATOM 753 C CA . SER A 1 101 ? -12.925 -0.143 -10.897 1.00 92.69 101 SER A CA 1
ATOM 754 C C . SER A 1 101 ? -13.730 -0.910 -9.849 1.00 92.69 101 SER A C 1
ATOM 756 O O . SER A 1 101 ? -13.687 -0.591 -8.666 1.00 92.69 101 SER A O 1
ATOM 758 N N . GLU A 1 102 ? -14.423 -1.973 -10.257 1.00 91.06 102 GLU A N 1
ATOM 759 C CA . GLU A 1 102 ? -15.117 -2.884 -9.329 1.00 91.06 102 GLU A CA 1
ATOM 760 C C . GLU A 1 102 ? -14.155 -3.594 -8.359 1.00 91.06 102 GLU A C 1
ATOM 762 O O . GLU A 1 102 ? -14.526 -3.968 -7.248 1.00 91.06 102 GLU A O 1
ATOM 767 N N . ASP A 1 103 ? -12.893 -3.764 -8.757 1.00 92.12 103 ASP A N 1
ATOM 768 C CA . ASP A 1 103 ? -11.847 -4.314 -7.897 1.00 92.12 103 ASP A CA 1
ATOM 769 C C . ASP A 1 103 ? -11.086 -3.225 -7.121 1.00 92.12 103 ASP A C 1
ATOM 771 O O . ASP A 1 103 ? -10.192 -3.564 -6.354 1.00 92.12 103 ASP A O 1
ATOM 775 N N . ASN A 1 104 ? -11.431 -1.945 -7.292 1.00 93.56 104 ASN A N 1
ATOM 776 C CA . ASN A 1 104 ? -10.875 -0.782 -6.593 1.00 93.56 104 ASN A CA 1
ATOM 777 C C . ASN A 1 104 ? -11.983 0.259 -6.390 1.00 93.56 104 ASN A C 1
ATOM 779 O O . ASN A 1 104 ? -11.979 1.310 -7.034 1.00 93.56 104 ASN A O 1
ATOM 783 N N . VAL A 1 105 ? -12.976 -0.094 -5.574 1.00 92.50 105 VAL A N 1
ATOM 784 C CA . VAL A 1 105 ? -14.217 0.685 -5.440 1.00 92.50 105 VAL A CA 1
ATOM 785 C C . VAL A 1 105 ? -13.982 1.999 -4.701 1.00 92.50 105 VAL A C 1
ATOM 787 O O . VAL A 1 105 ? -14.553 3.009 -5.087 1.00 92.50 105 VAL A O 1
ATOM 790 N N . PHE A 1 106 ? -13.136 1.978 -3.669 1.00 93.12 106 PHE A N 1
ATOM 791 C CA . PHE A 1 106 ? -12.859 3.131 -2.817 1.00 93.12 106 PHE A CA 1
ATOM 792 C C . PHE A 1 106 ? -11.378 3.478 -2.852 1.00 93.12 106 PHE A C 1
ATOM 794 O O . PHE A 1 106 ? -10.518 2.599 -2.702 1.00 93.12 106 PHE A O 1
ATOM 801 N N . GLY A 1 107 ? -11.099 4.765 -3.003 1.00 94.94 107 GLY A N 1
ATOM 802 C CA . GLY A 1 107 ? -9.784 5.335 -2.792 1.00 94.94 107 GLY A CA 1
ATOM 803 C C . GLY A 1 107 ? -9.580 5.789 -1.351 1.00 94.94 107 GLY A C 1
ATOM 804 O O . GLY A 1 107 ? -10.466 5.719 -0.499 1.00 94.94 107 GLY A O 1
ATOM 805 N N . LEU A 1 108 ? -8.373 6.268 -1.081 1.00 95.31 108 LEU A N 1
ATOM 806 C CA . LEU A 1 108 ? -7.951 6.780 0.210 1.00 95.31 108 LEU A CA 1
ATOM 807 C C . LEU A 1 108 ? -8.752 8.005 0.646 1.00 95.31 108 LEU A C 1
ATOM 809 O O . LEU A 1 108 ? -8.990 8.135 1.839 1.00 95.31 108 LEU A O 1
ATOM 813 N N . GLU A 1 109 ? -9.191 8.879 -0.264 1.00 94.38 109 GLU A N 1
ATOM 814 C CA . GLU A 1 109 ? -10.018 10.027 0.135 1.00 94.38 109 GLU A CA 1
ATOM 815 C C . GLU A 1 109 ? -11.385 9.588 0.660 1.00 94.38 109 GLU A C 1
ATOM 817 O O . GLU A 1 109 ? -11.881 10.167 1.627 1.00 94.38 109 GLU A O 1
ATOM 822 N N . ASP A 1 110 ? -11.950 8.523 0.087 1.00 93.06 110 ASP A N 1
ATOM 823 C CA . ASP A 1 110 ? -13.229 7.974 0.528 1.00 93.06 110 ASP A CA 1
ATOM 824 C C . ASP A 1 110 ? -13.096 7.402 1.946 1.00 93.06 110 ASP A C 1
ATOM 826 O O . ASP A 1 110 ? -13.852 7.764 2.847 1.00 93.06 110 ASP A O 1
ATOM 830 N N . VAL A 1 111 ? -12.080 6.562 2.187 1.00 94.56 111 VAL A N 1
ATOM 831 C CA . VAL A 1 111 ? -11.898 5.890 3.488 1.00 94.56 111 VAL A CA 1
ATOM 832 C C . VAL A 1 111 ? -11.265 6.779 4.566 1.00 94.56 111 VAL A C 1
ATOM 834 O O . VAL A 1 111 ? -11.436 6.509 5.756 1.00 94.56 111 VAL A O 1
ATOM 837 N N . ALA A 1 112 ? -10.558 7.847 4.187 1.00 94.44 112 ALA A N 1
ATOM 838 C CA . ALA A 1 112 ? -9.949 8.818 5.103 1.00 94.44 112 ALA A CA 1
ATOM 839 C C . ALA A 1 112 ? -10.810 10.069 5.343 1.00 94.44 112 ALA A C 1
ATOM 841 O O . ALA A 1 112 ? -10.375 10.982 6.053 1.00 94.44 112 ALA A O 1
ATOM 842 N N . SER A 1 113 ? -12.013 10.128 4.759 1.00 89.50 113 SER A N 1
ATOM 843 C CA . SER A 1 113 ? -12.913 11.272 4.900 1.00 89.50 113 SER A CA 1
ATOM 844 C C . SER A 1 113 ? -13.167 11.619 6.372 1.00 89.50 113 SER A C 1
ATOM 846 O O . SER A 1 113 ? -13.446 10.752 7.204 1.00 89.50 113 SER A O 1
ATOM 848 N N . LYS A 1 114 ? -13.056 12.917 6.680 1.00 79.31 114 LYS A N 1
ATOM 849 C CA . LYS A 1 114 ? -13.300 13.494 8.014 1.00 79.31 114 LYS A CA 1
ATOM 850 C C . LYS A 1 114 ? -14.776 13.734 8.297 1.00 79.31 114 LYS A C 1
ATOM 852 O O . LYS A 1 114 ? -15.166 13.780 9.458 1.00 79.31 114 LYS A O 1
ATOM 857 N N . ASP A 1 115 ? -15.560 13.885 7.237 1.00 82.19 115 ASP A N 1
ATOM 858 C CA . ASP A 1 115 ? -16.988 14.163 7.293 1.00 82.19 115 ASP A CA 1
ATOM 859 C C . ASP A 1 115 ? -17.722 12.973 6.667 1.00 82.19 115 ASP A C 1
ATOM 861 O O . ASP A 1 115 ? -18.209 13.066 5.534 1.00 82.19 115 ASP A O 1
ATOM 865 N N . PRO A 1 116 ? -17.732 11.815 7.355 1.00 76.88 116 PRO A N 1
ATOM 866 C CA . PRO A 1 116 ? -18.336 10.619 6.815 1.00 76.88 116 PRO A CA 1
ATOM 867 C C . PRO A 1 116 ? -19.829 10.823 6.611 1.00 76.88 116 PRO A C 1
ATOM 869 O O . PRO A 1 116 ? -20.540 11.266 7.521 1.00 76.88 116 PRO A O 1
ATOM 872 N N . LYS A 1 117 ? -20.323 10.496 5.417 1.00 76.88 117 LYS A N 1
ATOM 873 C CA . LYS A 1 117 ? -21.767 10.509 5.202 1.00 76.88 117 LYS A CA 1
ATOM 874 C C . LYS A 1 117 ? -22.373 9.264 5.854 1.00 76.88 117 LYS A C 1
ATOM 876 O O . LYS A 1 117 ? -21.782 8.192 5.744 1.00 76.88 117 LYS A O 1
ATOM 881 N N . PRO A 1 118 ? -23.546 9.356 6.505 1.00 70.50 118 PRO A N 1
ATOM 882 C CA . PRO A 1 118 ? -24.197 8.199 7.129 1.00 70.50 118 PRO A CA 1
ATOM 883 C C . PRO A 1 118 ? -24.404 7.014 6.172 1.00 70.50 118 PRO A C 1
ATOM 885 O O . PRO A 1 118 ? -24.355 5.860 6.588 1.00 70.50 118 PRO A O 1
ATOM 888 N N . GLU A 1 119 ? -24.625 7.302 4.890 1.00 75.00 119 GLU A N 1
ATOM 889 C CA . GLU A 1 119 ? -24.766 6.329 3.804 1.00 75.00 119 GLU A CA 1
ATOM 890 C C . GLU A 1 119 ? -23.443 5.714 3.311 1.00 75.00 119 GLU A C 1
ATOM 892 O O . GLU A 1 119 ? -23.463 4.743 2.556 1.00 75.00 119 GLU A O 1
ATOM 897 N N . GLU A 1 120 ? -22.299 6.244 3.743 1.00 75.00 120 GLU A N 1
ATOM 898 C CA . GLU A 1 120 ? -20.956 5.790 3.382 1.00 75.00 120 GLU A CA 1
ATOM 899 C C . GLU A 1 120 ? -20.281 5.201 4.628 1.00 75.00 120 GLU A C 1
ATOM 901 O O . GLU A 1 120 ? -19.378 5.818 5.193 1.00 75.00 120 GLU A O 1
ATOM 906 N N . PRO A 1 121 ? -20.672 3.998 5.083 1.00 65.12 121 PRO A N 1
ATOM 907 C CA . PRO A 1 121 ? -20.223 3.449 6.366 1.00 65.12 121 PRO A CA 1
ATOM 908 C C . PRO A 1 121 ? -18.697 3.267 6.461 1.00 65.12 121 PRO A C 1
ATOM 910 O O . PRO A 1 121 ? -18.170 3.049 7.546 1.00 65.12 121 PRO A O 1
ATOM 913 N N . MET A 1 122 ? -17.991 3.346 5.327 1.00 79.12 122 MET A N 1
ATOM 914 C CA . MET A 1 122 ? -16.542 3.168 5.187 1.00 79.12 122 MET A CA 1
ATOM 915 C C . MET A 1 122 ? -15.757 4.479 5.190 1.00 79.12 122 MET A C 1
ATOM 917 O O . MET A 1 122 ? -14.534 4.468 5.342 1.00 79.12 122 MET A O 1
ATOM 921 N N . SER A 1 123 ? -16.448 5.607 5.044 1.00 77.69 123 SER A N 1
ATOM 922 C CA . SER A 1 123 ? -15.856 6.911 5.290 1.00 77.69 123 SER A CA 1
ATOM 923 C C . SER A 1 123 ? -15.563 7.003 6.789 1.00 77.69 123 SER A C 1
ATOM 925 O O . SER A 1 123 ? -16.434 6.664 7.585 1.00 77.69 123 SER A O 1
ATOM 927 N N . ASN A 1 124 ? -14.336 7.379 7.179 1.00 90.19 124 ASN A N 1
ATOM 928 C CA . ASN A 1 124 ? -13.802 7.428 8.561 1.00 90.19 124 ASN A CA 1
ATOM 929 C C . ASN A 1 124 ? -12.974 6.214 9.042 1.00 90.19 124 ASN A C 1
ATOM 931 O O . ASN A 1 124 ? -12.520 6.210 10.191 1.00 90.19 124 ASN A O 1
ATOM 935 N N . LEU A 1 125 ? -12.715 5.203 8.199 1.00 94.12 125 LEU A N 1
ATOM 936 C CA . LEU A 1 125 ? -11.800 4.106 8.560 1.00 94.12 125 LEU A CA 1
ATOM 937 C C . LEU A 1 125 ? -10.371 4.604 8.799 1.00 94.12 125 LEU A C 1
ATOM 939 O O . LEU A 1 125 ? -9.698 4.135 9.711 1.00 94.12 125 LEU A O 1
ATOM 943 N N . LEU A 1 126 ? -9.899 5.550 7.991 1.00 96.25 126 LEU A N 1
ATOM 944 C CA . LEU A 1 126 ? -8.529 6.065 8.029 1.00 96.25 126 LEU A CA 1
ATOM 945 C C . LEU A 1 126 ? -8.481 7.574 8.280 1.00 96.25 126 LEU A C 1
ATOM 947 O O . LEU A 1 126 ? -7.534 8.250 7.883 1.00 96.25 126 LEU A O 1
ATOM 951 N N . SER A 1 127 ? -9.513 8.123 8.913 1.00 93.44 127 SER A N 1
ATOM 952 C CA . SER A 1 127 ? -9.508 9.527 9.303 1.00 93.44 127 SER A CA 1
ATOM 953 C C . SER A 1 127 ? -8.307 9.842 10.212 1.00 93.44 127 SER A C 1
ATOM 955 O O . SER A 1 127 ? -7.823 8.965 10.935 1.00 93.44 127 SER A O 1
ATOM 957 N N . PRO A 1 128 ? -7.820 11.093 10.253 1.00 90.69 128 PRO A N 1
ATOM 958 C CA . PRO A 1 128 ? -6.645 11.424 11.063 1.00 90.69 128 PRO A CA 1
ATOM 959 C C . PRO A 1 128 ? -6.791 11.128 12.564 1.00 90.69 128 PRO A C 1
ATOM 961 O O . PRO A 1 128 ? -5.811 10.787 13.219 1.00 90.69 128 PRO A O 1
ATOM 964 N N . ASP A 1 129 ? -8.002 11.205 13.122 1.00 91.81 129 ASP A N 1
ATOM 965 C CA . ASP A 1 129 ? -8.265 10.863 14.528 1.00 91.81 129 ASP A CA 1
ATOM 966 C C . ASP A 1 129 ? -8.291 9.344 14.794 1.00 91.81 129 ASP A C 1
ATOM 968 O O . ASP A 1 129 ? -8.240 8.918 15.950 1.00 91.81 129 ASP A O 1
ATOM 972 N N . ALA A 1 130 ? -8.317 8.520 13.741 1.00 94.56 130 ALA A N 1
ATOM 973 C CA . ALA A 1 130 ? -8.147 7.074 13.828 1.00 94.56 130 ALA A CA 1
ATOM 974 C C . ALA A 1 130 ? -6.672 6.646 13.955 1.00 94.56 130 ALA A C 1
ATOM 976 O O . ALA A 1 130 ? -6.418 5.449 14.089 1.00 94.56 130 ALA A O 1
ATOM 977 N N . ASP A 1 131 ? -5.721 7.591 13.968 1.00 96.50 131 ASP A N 1
ATOM 978 C CA . ASP A 1 131 ? -4.276 7.344 14.121 1.00 96.50 131 ASP A CA 1
ATOM 979 C C . ASP A 1 131 ? -3.702 6.438 13.006 1.00 96.50 131 ASP A C 1
ATOM 981 O O . ASP A 1 131 ? -3.202 5.337 13.276 1.00 96.50 131 ASP A O 1
ATOM 985 N N . PRO A 1 132 ? -3.855 6.838 11.725 1.00 97.50 132 PRO A N 1
ATOM 986 C CA . PRO A 1 132 ? -3.431 6.022 10.600 1.00 97.50 132 PRO A CA 1
ATOM 987 C C . PRO A 1 132 ? -1.903 5.931 10.513 1.00 97.50 132 PRO A C 1
ATOM 989 O O . PRO A 1 132 ? -1.185 6.862 10.857 1.00 97.50 132 PRO A O 1
ATOM 992 N N . HIS A 1 133 ? -1.424 4.804 10.003 1.00 98.06 133 HIS A N 1
ATOM 993 C CA . HIS A 1 133 ? -0.041 4.518 9.643 1.00 98.06 133 HIS A CA 1
ATOM 994 C C . HIS A 1 133 ? -0.039 3.997 8.209 1.00 98.06 133 HIS A C 1
ATOM 996 O O . HIS A 1 133 ? -0.879 3.160 7.862 1.00 98.06 133 HIS A O 1
ATOM 1002 N N . VAL A 1 134 ? 0.876 4.484 7.370 1.00 97.94 134 VAL A N 1
ATOM 1003 C CA . VAL A 1 134 ? 0.887 4.125 5.949 1.00 97.94 134 VAL A CA 1
ATOM 1004 C C . VAL A 1 134 ? 2.243 3.590 5.517 1.00 97.94 134 VAL A C 1
ATOM 1006 O O . VAL A 1 134 ? 3.286 4.209 5.721 1.00 97.94 134 VAL A O 1
ATOM 1009 N N . PHE A 1 135 ? 2.202 2.447 4.844 1.00 98.00 135 PHE A N 1
ATOM 1010 C CA . PHE A 1 135 ? 3.357 1.751 4.313 1.00 98.00 135 PHE A CA 1
ATOM 1011 C C . PHE A 1 135 ? 3.300 1.741 2.788 1.00 98.00 135 PHE A C 1
ATOM 1013 O O . PHE A 1 135 ? 2.298 1.334 2.196 1.00 98.00 135 PHE A O 1
ATOM 1020 N N . LEU A 1 136 ? 4.392 2.159 2.152 1.00 97.38 136 LEU A N 1
ATOM 1021 C CA . LEU A 1 136 ? 4.624 1.995 0.722 1.00 97.38 136 LEU A CA 1
ATOM 1022 C C . LEU A 1 136 ? 5.512 0.773 0.509 1.00 97.38 136 LEU A C 1
ATOM 1024 O O . LEU A 1 136 ? 6.736 0.850 0.614 1.00 97.38 136 LEU A O 1
ATOM 1028 N N . PHE A 1 137 ? 4.875 -0.356 0.214 1.00 96.81 137 PHE A N 1
ATOM 1029 C CA . PHE A 1 137 ? 5.535 -1.624 -0.054 1.00 96.81 137 PHE A CA 1
ATOM 1030 C C . PHE A 1 137 ? 5.927 -1.691 -1.532 1.00 96.81 137 PHE A C 1
ATOM 1032 O O . PHE A 1 137 ? 5.072 -1.737 -2.420 1.00 96.81 137 PHE A O 1
ATOM 1039 N N . THR A 1 138 ? 7.225 -1.615 -1.822 1.00 96.00 138 THR A N 1
ATOM 1040 C CA . THR A 1 138 ? 7.728 -1.379 -3.185 1.00 96.00 138 THR A CA 1
ATOM 1041 C C . THR A 1 138 ? 8.981 -2.206 -3.467 1.00 96.00 138 THR A C 1
ATOM 1043 O O . THR A 1 138 ? 9.770 -2.434 -2.554 1.00 96.00 138 THR A O 1
ATOM 1046 N N . PRO A 1 139 ? 9.217 -2.673 -4.703 1.00 95.31 139 PRO A N 1
ATOM 1047 C CA . PRO A 1 139 ? 10.339 -3.568 -4.942 1.00 95.31 139 PRO A CA 1
ATOM 1048 C C . PRO A 1 139 ? 11.678 -2.828 -4.965 1.00 95.31 139 PRO A C 1
ATOM 1050 O O . PRO A 1 139 ? 11.751 -1.637 -5.276 1.00 95.31 139 PRO A O 1
ATOM 1053 N N . TYR A 1 140 ? 12.766 -3.554 -4.717 1.00 94.75 140 TYR A N 1
ATOM 1054 C CA . TYR A 1 140 ? 14.089 -3.184 -5.219 1.00 94.75 140 TYR A CA 1
ATOM 1055 C C . TYR A 1 140 ? 14.119 -3.237 -6.753 1.00 94.75 140 TYR A C 1
ATOM 1057 O O . TYR A 1 140 ? 13.363 -3.977 -7.386 1.00 94.75 140 TYR A O 1
ATOM 1065 N N . ALA A 1 141 ? 15.024 -2.476 -7.371 1.00 91.88 141 ALA A N 1
ATOM 1066 C CA . ALA A 1 141 ? 15.317 -2.629 -8.791 1.00 91.88 141 ALA A CA 1
ATOM 1067 C C . ALA A 1 141 ? 15.713 -4.086 -9.093 1.00 91.88 141 ALA A C 1
ATOM 1069 O O . ALA A 1 141 ? 16.408 -4.719 -8.304 1.00 91.88 141 ALA A O 1
ATOM 1070 N N . ARG A 1 142 ? 15.264 -4.625 -10.230 1.00 88.44 142 ARG A N 1
ATOM 1071 C CA . ARG A 1 142 ? 15.532 -6.018 -10.611 1.00 88.44 142 ARG A CA 1
ATOM 1072 C C . ARG A 1 142 ? 16.801 -6.129 -11.432 1.00 88.44 142 ARG A C 1
ATOM 1074 O O . ARG A 1 142 ? 16.974 -5.391 -12.399 1.00 88.44 142 ARG A O 1
ATOM 1081 N N . GLU A 1 143 ? 17.615 -7.122 -11.100 1.00 89.12 143 GLU A N 1
ATOM 1082 C CA . GLU A 1 143 ? 18.614 -7.636 -12.024 1.00 89.12 143 GLU A CA 1
ATOM 1083 C C . GLU A 1 143 ? 17.955 -8.672 -12.939 1.00 89.12 143 GLU A C 1
ATOM 1085 O O . GLU A 1 143 ? 17.276 -9.586 -12.471 1.00 89.12 143 GLU A O 1
ATOM 1090 N N . THR A 1 144 ? 18.121 -8.511 -14.248 1.00 86.31 144 THR A N 1
ATOM 1091 C CA . THR A 1 144 ? 17.459 -9.354 -15.262 1.00 86.31 144 THR A CA 1
ATOM 1092 C C . THR A 1 144 ? 18.395 -10.398 -15.849 1.00 86.31 144 THR A C 1
ATOM 1094 O O . THR A 1 144 ? 17.950 -11.314 -16.537 1.00 86.31 144 THR A O 1
ATOM 1097 N N . VAL A 1 145 ? 19.690 -10.283 -15.560 1.00 88.50 145 VAL A N 1
ATOM 1098 C CA . VAL A 1 145 ? 20.729 -11.144 -16.100 1.00 88.50 145 VAL A CA 1
ATOM 1099 C C . VAL A 1 145 ? 21.054 -12.265 -15.101 1.00 88.50 145 VAL A C 1
ATOM 1101 O O . VAL A 1 145 ? 21.601 -11.974 -14.038 1.00 88.50 145 VAL A O 1
ATOM 1104 N N . PRO A 1 146 ? 20.805 -13.551 -15.436 1.00 90.62 146 PRO A N 1
ATOM 1105 C CA . PRO A 1 146 ? 20.905 -14.665 -14.485 1.00 90.62 146 PRO A CA 1
ATOM 1106 C C . PRO A 1 146 ? 22.241 -14.839 -13.754 1.00 90.62 146 PRO A C 1
ATOM 1108 O O . PRO A 1 146 ? 22.290 -15.424 -12.677 1.00 90.62 146 PRO A O 1
ATOM 1111 N N . TRP A 1 147 ? 23.341 -14.369 -14.343 1.00 90.88 147 TRP A N 1
ATOM 1112 C CA . TRP A 1 147 ? 24.694 -14.525 -13.798 1.00 90.88 147 TRP A CA 1
ATOM 1113 C C . TRP A 1 147 ? 25.211 -13.295 -13.042 1.00 90.88 147 TRP A C 1
ATOM 1115 O O . TRP A 1 147 ? 26.352 -13.306 -12.576 1.00 90.88 147 TRP A O 1
ATOM 1125 N N . VAL A 1 148 ? 24.423 -12.225 -12.935 1.00 90.75 148 VAL A N 1
ATOM 1126 C CA . VAL A 1 148 ? 24.809 -11.022 -12.189 1.00 90.75 148 VAL A CA 1
ATOM 1127 C C . VAL A 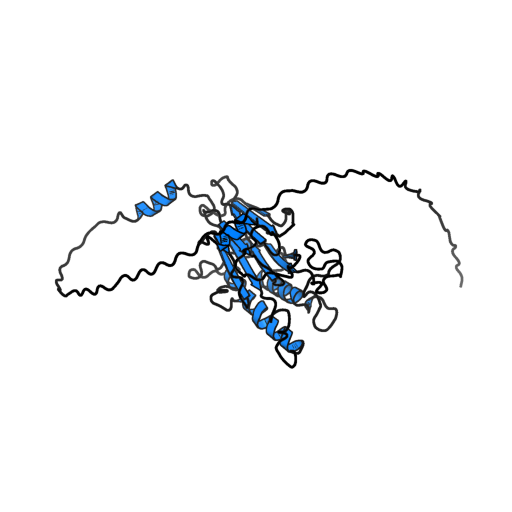1 148 ? 24.394 -11.181 -10.718 1.00 90.75 148 VAL A C 1
ATOM 1129 O O . VAL A 1 148 ? 23.305 -11.694 -10.440 1.00 90.75 148 VAL A O 1
ATOM 1132 N N . PRO A 1 149 ? 25.236 -10.764 -9.747 1.00 90.56 149 PRO A N 1
ATOM 1133 C CA . PRO A 1 149 ? 24.844 -10.739 -8.342 1.00 90.56 149 PRO A CA 1
ATOM 1134 C C . PRO A 1 149 ? 23.505 -10.021 -8.139 1.00 90.56 149 PRO A C 1
ATOM 1136 O O . PRO A 1 149 ? 23.248 -8.994 -8.757 1.00 90.56 149 PRO A O 1
ATOM 1139 N N . ASN A 1 150 ? 22.679 -10.552 -7.238 1.00 89.88 150 ASN A N 1
ATOM 1140 C CA . ASN A 1 150 ? 21.297 -10.141 -6.971 1.00 89.88 150 ASN A CA 1
ATOM 1141 C C . ASN A 1 150 ? 20.215 -10.616 -7.961 1.00 89.88 150 ASN A C 1
ATOM 1143 O O . ASN A 1 150 ? 19.037 -10.375 -7.687 1.00 89.88 150 ASN A O 1
ATOM 1147 N N . TYR A 1 151 ? 20.544 -11.344 -9.035 1.00 90.38 151 TYR A N 1
ATOM 1148 C CA . TYR A 1 151 ? 19.509 -12.016 -9.828 1.00 90.38 151 TYR A CA 1
ATOM 1149 C C . TYR A 1 151 ? 18.699 -12.987 -8.959 1.00 90.38 151 TYR A C 1
ATOM 1151 O O . TYR A 1 151 ? 19.255 -13.904 -8.355 1.00 90.38 151 TYR A O 1
ATOM 1159 N N . ASN A 1 152 ? 17.384 -12.757 -8.887 1.00 87.88 152 ASN A N 1
ATOM 1160 C CA . ASN A 1 152 ? 16.432 -13.521 -8.074 1.00 87.88 152 ASN A CA 1
ATOM 1161 C C . ASN A 1 152 ? 16.853 -13.718 -6.596 1.00 87.88 152 ASN A C 1
ATOM 1163 O O . ASN A 1 152 ? 16.438 -14.681 -5.953 1.00 87.88 152 ASN A O 1
ATOM 1167 N N . ASN A 1 153 ? 17.678 -12.816 -6.057 1.00 89.69 153 ASN A N 1
ATOM 1168 C CA . ASN A 1 153 ? 18.118 -12.856 -4.666 1.00 89.69 153 ASN A CA 1
ATOM 1169 C C . ASN A 1 153 ? 17.014 -12.302 -3.756 1.00 89.69 153 ASN A C 1
ATOM 1171 O O . ASN A 1 153 ? 16.535 -11.197 -3.987 1.00 89.69 153 ASN A O 1
ATOM 1175 N N . GLU A 1 154 ? 16.639 -13.057 -2.726 1.00 87.25 154 GLU A N 1
ATOM 1176 C CA . GLU A 1 154 ? 15.638 -12.672 -1.720 1.00 87.25 154 GLU A CA 1
ATOM 1177 C C . GLU A 1 154 ? 16.131 -11.551 -0.793 1.00 87.25 154 GLU A C 1
ATOM 1179 O O . GLU A 1 154 ? 15.344 -10.745 -0.312 1.00 87.25 154 GLU A O 1
ATOM 1184 N N . PHE A 1 155 ? 17.448 -11.435 -0.613 1.00 89.94 155 PHE A N 1
ATOM 1185 C CA . PHE A 1 155 ? 18.069 -10.396 0.207 1.00 89.94 155 PHE A CA 1
ATOM 1186 C C . PHE A 1 155 ? 19.092 -9.625 -0.633 1.00 89.94 155 PHE A C 1
ATOM 1188 O O . PHE A 1 155 ? 20.307 -9.794 -0.456 1.00 89.94 155 PHE A O 1
ATOM 1195 N N . PRO A 1 156 ? 18.636 -8.832 -1.620 1.00 90.88 156 PRO A N 1
ATOM 1196 C CA . PRO A 1 156 ? 19.535 -8.101 -2.490 1.00 90.88 156 PRO A CA 1
ATOM 1197 C C . PRO A 1 156 ? 20.303 -7.047 -1.692 1.00 90.88 156 PRO A C 1
ATOM 1199 O O . PRO A 1 156 ? 19.743 -6.329 -0.866 1.00 90.88 156 PRO A O 1
ATOM 1202 N N . ILE A 1 157 ? 21.601 -6.924 -1.963 1.00 90.06 157 ILE A N 1
ATOM 1203 C CA . ILE A 1 157 ? 22.465 -5.943 -1.296 1.00 90.06 157 ILE A CA 1
ATOM 1204 C C . ILE A 1 157 ? 22.811 -4.834 -2.283 1.00 90.06 157 ILE A C 1
ATOM 1206 O O . ILE A 1 157 ? 23.236 -5.102 -3.409 1.00 90.06 157 ILE A O 1
ATOM 1210 N N . GLY A 1 158 ? 22.662 -3.583 -1.841 1.00 90.50 158 GLY A N 1
ATOM 1211 C CA . GLY A 1 158 ? 23.106 -2.400 -2.584 1.00 90.50 158 GLY A CA 1
ATOM 1212 C C . GLY A 1 158 ? 22.246 -2.031 -3.794 1.00 90.50 158 GLY A C 1
ATOM 1213 O O . GLY A 1 158 ? 22.663 -1.184 -4.583 1.00 90.50 158 GLY A O 1
ATOM 1214 N N . LEU A 1 159 ? 21.067 -2.638 -3.956 1.00 90.75 159 LEU A N 1
ATOM 1215 C CA . LEU A 1 159 ? 20.134 -2.245 -5.008 1.00 90.75 159 LEU A CA 1
ATOM 1216 C C . LEU A 1 159 ? 19.301 -1.030 -4.577 1.00 90.75 159 LEU A C 1
ATOM 1218 O O . LEU A 1 159 ? 18.861 -0.963 -3.426 1.00 90.75 159 LEU A O 1
ATOM 1222 N N . PRO A 1 160 ? 19.057 -0.066 -5.482 1.00 93.75 160 PRO A N 1
ATOM 1223 C CA . PRO A 1 160 ? 18.122 1.015 -5.216 1.00 93.75 160 PRO A CA 1
ATOM 1224 C C . PRO A 1 160 ? 16.680 0.491 -5.225 1.00 93.75 160 PRO A C 1
ATOM 1226 O O . PRO A 1 160 ? 16.392 -0.580 -5.762 1.00 93.75 160 PRO A O 1
ATOM 1229 N N . LEU A 1 161 ? 15.755 1.284 -4.687 1.00 93.75 161 LEU A N 1
ATOM 1230 C CA . LEU A 1 161 ? 14.324 1.060 -4.890 1.00 93.75 161 LEU A CA 1
ATOM 1231 C C . LEU A 1 161 ? 13.983 1.130 -6.381 1.00 93.75 161 LEU A C 1
ATOM 1233 O O . LEU A 1 161 ? 14.457 2.019 -7.100 1.00 93.75 161 LEU A O 1
ATOM 1237 N N . ALA A 1 162 ? 13.109 0.237 -6.831 1.00 90.38 162 ALA A N 1
ATOM 1238 C CA . ALA A 1 162 ? 12.444 0.395 -8.110 1.00 90.38 162 ALA A CA 1
ATOM 1239 C C . ALA A 1 162 ? 11.641 1.704 -8.108 1.00 90.38 162 ALA A C 1
ATOM 1241 O O . ALA A 1 162 ? 11.179 2.176 -7.071 1.00 90.38 162 ALA A O 1
ATOM 1242 N N . TYR A 1 163 ? 11.503 2.316 -9.284 1.00 91.44 163 TYR A N 1
ATOM 1243 C CA . TYR A 1 163 ? 10.652 3.495 -9.515 1.00 91.44 163 TYR A CA 1
ATOM 1244 C C . TYR A 1 163 ? 11.033 4.780 -8.760 1.00 91.44 163 TYR A C 1
ATOM 1246 O O . TYR A 1 163 ? 10.368 5.804 -8.921 1.00 91.44 163 TYR A O 1
ATOM 1254 N N . ASN A 1 164 ? 12.129 4.767 -7.998 1.00 85.31 164 ASN A N 1
ATOM 1255 C CA . ASN A 1 164 ? 12.664 5.944 -7.310 1.00 85.31 164 ASN A CA 1
ATOM 1256 C C . ASN A 1 164 ? 13.534 6.830 -8.222 1.00 85.31 164 ASN A C 1
ATOM 1258 O O . ASN A 1 164 ? 13.997 7.897 -7.822 1.00 85.31 164 ASN A O 1
ATOM 1262 N N . ASN A 1 165 ? 13.764 6.402 -9.466 1.00 79.06 165 ASN A N 1
ATOM 1263 C CA . ASN A 1 165 ? 14.477 7.207 -10.446 1.00 79.06 165 ASN A CA 1
ATOM 1264 C C . ASN A 1 165 ? 13.585 8.373 -10.894 1.00 79.06 165 ASN A C 1
ATOM 1266 O O . ASN A 1 165 ? 12.477 8.145 -11.386 1.00 79.06 165 ASN A O 1
ATOM 1270 N N . PRO A 1 166 ? 14.039 9.622 -10.738 1.00 70.25 166 PRO A N 1
ATOM 1271 C CA . PRO A 1 166 ? 13.211 10.769 -11.044 1.00 70.25 166 PRO A CA 1
ATOM 1272 C C . PRO A 1 166 ? 13.042 10.948 -12.553 1.00 70.25 166 PRO A C 1
ATOM 1274 O O . PRO A 1 166 ? 13.980 10.821 -13.350 1.00 70.25 166 PRO A O 1
ATOM 1277 N N . ILE A 1 167 ? 11.817 11.261 -12.960 1.00 62.03 167 ILE A N 1
ATOM 1278 C CA . ILE A 1 167 ? 11.469 11.417 -14.367 1.00 62.03 167 ILE A CA 1
ATOM 1279 C C . ILE A 1 167 ? 11.778 12.861 -14.753 1.00 62.03 167 ILE A C 1
ATOM 1281 O O . ILE A 1 167 ? 10.988 13.764 -14.504 1.00 62.03 167 ILE A O 1
ATOM 1285 N N . GLY A 1 168 ? 12.961 13.088 -15.333 1.00 51.47 168 GLY A N 1
ATOM 1286 C CA . GLY A 1 168 ? 13.326 14.394 -15.904 1.00 51.47 168 GLY A CA 1
ATOM 1287 C C . GLY A 1 168 ? 14.304 15.259 -15.099 1.00 51.47 168 GLY A C 1
ATOM 1288 O O . GLY A 1 168 ? 14.379 16.457 -15.349 1.00 51.47 168 GLY A O 1
ATOM 1289 N N . GLY A 1 169 ? 15.091 14.688 -14.182 1.00 52.03 169 GLY A N 1
ATOM 1290 C CA . GLY A 1 169 ? 16.159 15.399 -13.454 1.00 52.03 169 GLY A CA 1
ATOM 1291 C C . GLY A 1 169 ? 16.323 14.877 -12.029 1.00 52.03 169 GLY A C 1
ATOM 1292 O O . GLY A 1 169 ? 15.465 14.147 -11.571 1.00 52.03 169 GLY A O 1
ATOM 1293 N N . ASN A 1 170 ? 17.382 15.239 -11.300 1.00 57.69 170 ASN A N 1
ATOM 1294 C CA . ASN A 1 170 ? 17.691 14.693 -9.962 1.00 57.69 170 ASN A CA 1
ATOM 1295 C C . ASN A 1 170 ? 16.814 15.258 -8.819 1.00 57.69 170 ASN A C 1
ATOM 1297 O O . ASN A 1 170 ? 17.334 15.617 -7.765 1.00 57.69 170 ASN A O 1
ATOM 1301 N N . ILE A 1 171 ? 15.496 15.371 -9.009 1.00 62.88 171 ILE A N 1
ATOM 1302 C CA . ILE A 1 171 ? 14.572 15.816 -7.957 1.00 62.88 171 ILE A CA 1
ATOM 1303 C C . ILE A 1 171 ? 13.708 14.618 -7.528 1.00 62.88 171 ILE A C 1
ATOM 1305 O O . ILE A 1 171 ? 12.825 14.224 -8.290 1.00 62.88 171 ILE A O 1
ATOM 1309 N N . PRO A 1 172 ? 13.918 14.039 -6.328 1.00 61.00 172 PRO A N 1
ATOM 1310 C CA . PRO A 1 172 ? 13.226 12.824 -5.875 1.00 61.00 172 PRO A CA 1
ATOM 1311 C C . PRO A 1 172 ? 11.694 12.894 -5.938 1.00 61.00 172 PRO A C 1
ATOM 1313 O O . PRO A 1 172 ? 11.043 11.893 -6.228 1.00 61.00 172 PRO A O 1
ATOM 1316 N N . ILE A 1 173 ? 11.119 14.087 -5.750 1.00 65.88 173 ILE A N 1
ATOM 1317 C CA . ILE A 1 173 ? 9.671 14.344 -5.825 1.00 65.88 173 ILE A CA 1
ATOM 1318 C C . ILE A 1 173 ? 9.073 14.075 -7.218 1.00 65.88 173 ILE A C 1
ATOM 1320 O O . ILE A 1 173 ? 7.872 13.871 -7.357 1.00 65.88 173 ILE A O 1
ATOM 1324 N N . LEU A 1 174 ? 9.916 14.058 -8.255 1.00 78.06 174 LEU A N 1
ATOM 1325 C CA . LEU A 1 174 ? 9.521 13.775 -9.634 1.00 78.06 174 LEU A CA 1
ATOM 1326 C C . LEU A 1 174 ? 9.594 12.281 -9.981 1.00 78.06 174 LEU A C 1
ATOM 1328 O O . LEU A 1 174 ? 9.279 11.908 -11.112 1.00 78.06 174 LEU A O 1
ATOM 1332 N N . SER A 1 175 ? 10.013 11.425 -9.045 1.00 90.69 175 SER A N 1
ATOM 1333 C CA . SER A 1 175 ? 9.890 9.971 -9.188 1.00 90.69 175 SER A CA 1
ATOM 1334 C C . SER A 1 175 ? 8.439 9.518 -8.988 1.00 90.69 175 SER A C 1
ATOM 1336 O O . SER A 1 175 ? 7.612 10.252 -8.440 1.00 90.69 175 SER A O 1
ATOM 1338 N N . PHE A 1 176 ? 8.117 8.295 -9.408 1.00 94.00 176 PHE A N 1
ATOM 1339 C CA . PHE A 1 176 ? 6.790 7.723 -9.169 1.00 94.00 176 PHE A CA 1
ATOM 1340 C C . PHE A 1 176 ? 6.503 7.549 -7.674 1.00 94.00 176 PHE A C 1
ATOM 1342 O O . PHE A 1 176 ? 5.416 7.897 -7.216 1.00 94.00 176 PHE A O 1
ATOM 1349 N N . LEU A 1 177 ? 7.495 7.100 -6.895 1.00 93.88 177 LEU A N 1
ATOM 1350 C CA . LEU A 1 177 ? 7.347 6.971 -5.441 1.00 93.88 177 LEU A CA 1
ATOM 1351 C C . LEU A 1 177 ? 7.175 8.336 -4.765 1.00 93.88 177 LEU A C 1
ATOM 1353 O O . LEU A 1 177 ? 6.352 8.476 -3.865 1.00 93.88 177 LEU A O 1
ATOM 1357 N N . GLY A 1 178 ? 7.893 9.360 -5.236 1.00 93.56 178 GLY A N 1
ATOM 1358 C CA . GLY A 1 178 ? 7.742 10.733 -4.754 1.00 93.56 178 GLY A CA 1
ATOM 1359 C C . GLY A 1 178 ? 6.327 11.274 -4.962 1.00 93.56 178 GLY A C 1
ATOM 1360 O O . GLY A 1 178 ? 5.769 11.893 -4.060 1.00 93.56 178 GLY A O 1
ATOM 1361 N N . ARG A 1 179 ? 5.709 10.984 -6.113 1.00 94.94 179 ARG A N 1
ATOM 1362 C CA . ARG A 1 179 ? 4.313 11.358 -6.400 1.00 94.94 179 ARG A CA 1
ATOM 1363 C C . ARG A 1 179 ? 3.323 10.663 -5.466 1.00 94.94 179 ARG A C 1
ATOM 1365 O O . ARG A 1 179 ? 2.443 11.331 -4.937 1.00 94.94 179 ARG A O 1
ATOM 1372 N N . ILE A 1 180 ? 3.504 9.364 -5.216 1.00 96.50 180 ILE A N 1
ATOM 1373 C CA . ILE A 1 180 ? 2.679 8.612 -4.255 1.00 96.50 180 ILE A CA 1
ATOM 1374 C C . ILE A 1 180 ? 2.810 9.209 -2.849 1.00 96.50 180 ILE A C 1
ATOM 1376 O O . ILE A 1 180 ? 1.804 9.465 -2.192 1.00 96.50 180 ILE A O 1
ATOM 1380 N N . TYR A 1 181 ? 4.040 9.496 -2.414 1.00 94.56 181 TYR A N 1
ATOM 1381 C CA . TYR A 1 181 ? 4.305 10.092 -1.104 1.00 94.56 181 TYR A CA 1
ATOM 1382 C C . TYR A 1 181 ? 3.606 11.449 -0.925 1.00 94.56 181 TYR A C 1
ATOM 1384 O O . TYR A 1 181 ? 3.005 11.704 0.120 1.00 94.56 181 TYR A O 1
ATOM 1392 N N . ILE A 1 182 ? 3.638 12.316 -1.946 1.00 94.56 182 ILE A N 1
ATOM 1393 C CA . ILE A 1 182 ? 2.906 13.592 -1.921 1.00 94.56 182 ILE A CA 1
ATOM 1394 C C . ILE A 1 182 ? 1.406 13.348 -1.792 1.00 94.56 182 ILE A C 1
ATOM 1396 O O . ILE A 1 182 ? 0.783 13.964 -0.935 1.00 94.56 182 ILE A O 1
ATOM 1400 N N . SER A 1 183 ? 0.834 12.465 -2.617 1.00 94.88 183 SER A N 1
ATOM 1401 C CA . SER A 1 183 ? -0.594 12.134 -2.559 1.00 94.88 183 SER A CA 1
ATOM 1402 C C . SER A 1 183 ? -1.007 11.701 -1.156 1.00 94.88 183 SER A C 1
ATOM 1404 O O . SER A 1 183 ? -1.946 12.255 -0.595 1.00 94.88 183 SER A O 1
ATOM 1406 N N . MET A 1 184 ? -0.248 10.796 -0.537 1.00 94.75 184 MET A N 1
ATOM 1407 C CA . MET A 1 184 ? -0.494 10.359 0.839 1.00 94.75 184 MET A CA 1
ATOM 1408 C C . MET A 1 184 ? -0.416 11.520 1.837 1.00 94.75 184 MET A C 1
ATOM 1410 O O . MET A 1 184 ? -1.325 11.694 2.644 1.00 94.75 184 MET A O 1
ATOM 1414 N N . THR A 1 185 ? 0.619 12.358 1.729 1.00 94.81 185 THR A N 1
ATOM 1415 C CA . THR A 1 185 ? 0.802 13.538 2.592 1.00 94.81 185 THR A CA 1
ATOM 1416 C C . THR A 1 185 ? -0.349 14.537 2.457 1.00 94.81 185 THR A C 1
ATOM 1418 O O . THR A 1 185 ? -0.742 15.153 3.445 1.00 94.81 185 THR A O 1
ATOM 1421 N N . LEU A 1 186 ? -0.903 14.708 1.254 1.00 94.38 186 LEU A N 1
ATOM 1422 C CA . LEU A 1 186 ? -2.045 15.593 1.014 1.00 94.38 186 LEU A CA 1
ATOM 1423 C C . LEU A 1 186 ? -3.343 15.043 1.616 1.00 94.38 186 LEU A C 1
ATOM 1425 O O . LEU A 1 186 ? -4.128 15.822 2.149 1.00 94.38 186 LEU A O 1
ATOM 1429 N N . ILE A 1 187 ? -3.553 13.726 1.551 1.00 94.25 187 ILE A N 1
ATOM 1430 C CA . ILE A 1 187 ? -4.767 13.070 2.060 1.00 94.25 187 ILE A CA 1
ATOM 1431 C C . ILE A 1 187 ? -4.763 13.027 3.592 1.00 94.25 187 ILE A C 1
ATOM 1433 O O . ILE A 1 187 ? -5.722 13.441 4.242 1.00 94.25 187 ILE A O 1
ATOM 1437 N N . PHE A 1 188 ? -3.672 12.542 4.180 1.00 94.94 188 PHE A N 1
ATOM 1438 C CA . PHE A 1 188 ? -3.601 12.238 5.609 1.00 94.94 188 PHE A CA 1
ATOM 1439 C C . PHE A 1 188 ? -2.969 13.353 6.450 1.00 94.94 188 PHE A C 1
ATOM 1441 O O . PHE A 1 188 ? -3.248 13.467 7.643 1.00 94.94 188 PHE A O 1
ATOM 1448 N N . GLY A 1 189 ? -2.150 14.203 5.831 1.00 95.06 189 GLY A N 1
ATOM 1449 C CA . GLY A 1 189 ? -1.378 15.244 6.502 1.00 95.06 189 GLY A CA 1
ATOM 1450 C C . GLY A 1 189 ? 0.073 14.836 6.792 1.00 95.06 189 GLY A C 1
ATOM 1451 O O . GLY A 1 189 ? 0.451 13.672 6.655 1.00 95.06 189 GLY A O 1
ATOM 1452 N N . PRO A 1 190 ? 0.921 15.802 7.181 1.00 95.38 190 PRO A N 1
ATOM 1453 C CA . PRO A 1 190 ? 2.356 15.582 7.375 1.00 95.38 190 PRO A CA 1
ATOM 1454 C C . PRO A 1 190 ? 2.708 14.814 8.657 1.00 95.38 190 PRO A C 1
ATOM 1456 O O . PRO A 1 190 ? 3.819 14.304 8.756 1.00 95.38 190 PRO A O 1
ATOM 1459 N N . ASP A 1 191 ? 1.790 14.742 9.622 1.00 95.12 191 ASP A N 1
ATOM 1460 C CA . ASP A 1 191 ? 2.035 14.124 10.933 1.00 95.12 191 ASP A CA 1
ATOM 1461 C C . ASP A 1 191 ? 1.793 12.607 10.939 1.00 95.12 191 ASP A C 1
ATOM 1463 O O . ASP A 1 191 ? 2.113 11.927 11.913 1.00 95.12 191 ASP A O 1
ATOM 1467 N N . VAL A 1 192 ? 1.227 12.068 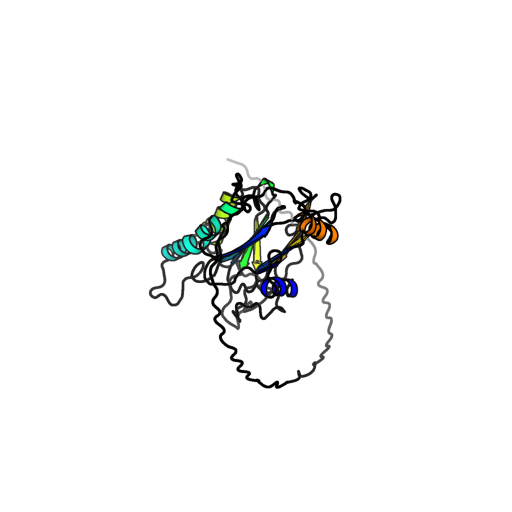9.855 1.00 95.94 192 VAL A N 1
ATOM 1468 C CA . VAL A 1 192 ? 0.964 10.636 9.722 1.00 95.94 192 VAL A CA 1
ATOM 1469 C C . VAL A 1 192 ? 2.266 9.885 9.428 1.00 95.94 192 VAL A C 1
ATOM 1471 O O . VAL A 1 192 ? 3.033 10.310 8.563 1.00 95.94 192 VAL A O 1
ATOM 1474 N N . PRO A 1 193 ? 2.552 8.769 10.123 1.00 96.50 193 PRO A N 1
ATOM 1475 C CA . PRO A 1 193 ? 3.743 7.977 9.854 1.00 96.50 193 PRO A CA 1
ATOM 1476 C C . PRO A 1 193 ? 3.705 7.342 8.460 1.00 96.50 193 PRO A C 1
ATOM 1478 O O . PRO A 1 193 ? 2.797 6.574 8.135 1.00 96.50 193 PRO A O 1
ATOM 1481 N N . TYR A 1 194 ? 4.737 7.635 7.667 1.00 96.00 194 TYR A N 1
ATOM 1482 C CA . TYR A 1 194 ? 4.962 7.065 6.342 1.00 96.00 194 TYR A CA 1
ATOM 1483 C C . TYR A 1 194 ? 6.239 6.235 6.333 1.00 96.00 194 TYR A C 1
ATOM 1485 O O . TYR A 1 194 ? 7.323 6.755 6.608 1.00 96.00 194 TYR A O 1
ATOM 1493 N N . GLU A 1 195 ? 6.134 4.965 5.960 1.00 96.12 195 GLU A N 1
ATOM 1494 C CA . GLU A 1 195 ? 7.285 4.069 5.875 1.00 96.12 195 GLU A CA 1
ATOM 1495 C C . GLU A 1 195 ? 7.374 3.437 4.484 1.00 96.12 195 GLU A C 1
ATOM 1497 O O . GLU A 1 195 ? 6.413 2.866 3.974 1.00 96.12 195 GLU A O 1
ATOM 1502 N N . VAL A 1 196 ? 8.540 3.539 3.844 1.00 95.25 196 VAL A N 1
ATOM 1503 C CA . VAL A 1 196 ? 8.812 2.814 2.599 1.00 95.25 196 VAL A CA 1
ATOM 1504 C C . VAL A 1 196 ? 9.419 1.472 2.966 1.00 95.25 196 VAL A C 1
ATOM 1506 O O . VAL A 1 196 ? 10.516 1.425 3.521 1.00 95.25 196 VAL A O 1
ATOM 1509 N N . VAL A 1 197 ? 8.718 0.394 2.628 1.00 95.50 197 VAL A N 1
ATOM 1510 C CA . VAL A 1 197 ? 9.143 -0.972 2.926 1.00 95.50 197 VAL A CA 1
ATOM 1511 C C . VAL A 1 197 ? 9.598 -1.629 1.623 1.00 95.50 197 VAL A C 1
ATOM 1513 O O . VAL A 1 197 ? 8.765 -1.961 0.773 1.00 95.50 197 VAL A O 1
ATOM 1516 N N . PRO A 1 198 ? 10.913 -1.761 1.395 1.00 94.69 198 PRO A N 1
ATOM 1517 C CA . PRO A 1 198 ? 11.413 -2.423 0.206 1.00 94.69 198 PRO A CA 1
ATOM 1518 C C . PRO A 1 198 ? 11.185 -3.933 0.266 1.00 94.69 198 PRO A C 1
ATOM 1520 O O . PRO A 1 198 ? 11.222 -4.521 1.342 1.00 94.69 198 PRO A O 1
ATOM 1523 N N . TYR A 1 199 ? 11.048 -4.576 -0.891 1.00 93.81 199 TYR A N 1
ATOM 1524 C CA . TYR A 1 199 ? 11.050 -6.037 -0.978 1.00 93.81 199 TYR A CA 1
ATOM 1525 C C . TYR A 1 199 ? 11.796 -6.546 -2.206 1.00 93.81 199 TYR A C 1
ATOM 1527 O O . TYR A 1 199 ? 12.040 -5.803 -3.161 1.00 93.81 199 TYR A O 1
ATOM 1535 N N . ALA A 1 200 ? 12.181 -7.819 -2.191 1.00 92.00 200 ALA A N 1
ATOM 1536 C CA . ALA A 1 200 ? 12.863 -8.450 -3.309 1.00 92.00 200 ALA A CA 1
ATOM 1537 C C . ALA A 1 200 ? 11.842 -9.065 -4.280 1.00 92.00 200 ALA A C 1
ATOM 1539 O O . ALA A 1 200 ? 11.333 -10.160 -4.018 1.00 92.00 200 ALA A O 1
ATOM 1540 N N . PRO A 1 201 ? 11.558 -8.441 -5.437 1.00 89.12 201 PRO A N 1
ATOM 1541 C CA . PRO A 1 201 ? 10.588 -8.983 -6.379 1.00 89.12 201 PRO A CA 1
ATOM 1542 C C . PRO A 1 201 ? 11.057 -10.303 -6.974 1.00 89.12 201 PRO A C 1
ATOM 1544 O O . PRO A 1 201 ? 12.237 -10.514 -7.270 1.00 89.12 201 PRO A O 1
ATOM 1547 N N . ARG A 1 202 ? 10.105 -11.207 -7.166 1.00 81.12 202 ARG A N 1
ATOM 1548 C CA . ARG A 1 202 ? 10.351 -12.467 -7.858 1.00 81.12 202 ARG A CA 1
ATOM 1549 C C . ARG A 1 202 ? 10.481 -12.246 -9.361 1.00 81.12 202 ARG A C 1
ATOM 1551 O O . ARG A 1 202 ? 9.788 -11.407 -9.926 1.00 81.12 202 ARG A O 1
ATOM 1558 N N . MET A 1 203 ? 11.337 -13.045 -9.995 1.00 78.38 203 MET A N 1
ATOM 1559 C CA . MET A 1 203 ? 11.543 -13.000 -11.448 1.00 78.38 203 MET A CA 1
ATOM 1560 C C . MET A 1 203 ? 10.603 -13.945 -12.209 1.00 78.38 203 MET A C 1
ATOM 1562 O O . MET A 1 203 ? 10.207 -13.627 -13.324 1.00 78.38 203 MET A O 1
ATOM 1566 N N . ASP A 1 204 ? 10.200 -15.059 -11.585 1.00 72.00 204 ASP A N 1
ATOM 1567 C CA . ASP A 1 204 ? 9.432 -16.128 -12.228 1.00 72.00 204 ASP A CA 1
ATOM 1568 C C . ASP A 1 204 ? 8.176 -16.497 -11.425 1.00 72.00 204 ASP A C 1
ATOM 1570 O O . ASP A 1 204 ? 8.229 -16.580 -10.190 1.00 72.00 204 ASP A O 1
ATOM 1574 N N . GLY A 1 205 ? 7.085 -16.814 -12.137 1.00 59.97 205 GLY A N 1
ATOM 1575 C CA . GLY A 1 205 ? 5.939 -17.540 -11.578 1.00 59.97 205 GLY A CA 1
ATOM 1576 C C . GLY A 1 205 ? 4.652 -16.748 -11.331 1.00 59.97 205 GLY A C 1
ATOM 1577 O O . GLY A 1 205 ? 3.943 -17.099 -10.390 1.00 59.97 205 GLY A O 1
ATOM 1578 N N . ASP A 1 206 ? 4.313 -15.732 -12.145 1.00 57.44 206 ASP A N 1
ATOM 1579 C CA . ASP A 1 206 ? 3.016 -15.025 -12.052 1.00 57.44 206 ASP A CA 1
ATOM 1580 C C . ASP A 1 206 ? 1.829 -15.971 -12.308 1.00 57.44 206 ASP A C 1
ATOM 1582 O O . ASP A 1 206 ? 1.253 -16.055 -13.392 1.00 57.44 206 ASP A O 1
ATOM 1586 N N . ASN A 1 207 ? 1.459 -16.716 -11.274 1.00 54.19 207 ASN A N 1
ATOM 1587 C CA . ASN A 1 207 ? 0.360 -17.660 -11.317 1.00 54.19 207 ASN A CA 1
ATOM 1588 C C . ASN A 1 207 ? -0.912 -17.057 -10.705 1.00 54.19 207 ASN A C 1
ATOM 1590 O O . ASN A 1 207 ? -1.888 -17.796 -10.570 1.00 54.19 207 ASN A O 1
ATOM 1594 N N . ARG A 1 208 ? -0.910 -15.767 -10.305 1.00 54.94 208 ARG A N 1
ATOM 1595 C CA . ARG A 1 208 ? -2.015 -14.972 -9.700 1.00 54.94 208 ARG A CA 1
ATOM 1596 C C . ARG A 1 208 ? -2.817 -15.606 -8.548 1.00 54.94 208 ARG A C 1
ATOM 1598 O O . ARG A 1 208 ? -3.771 -15.011 -8.065 1.00 54.94 208 ARG A O 1
ATOM 1605 N N . LYS A 1 209 ? -2.467 -16.818 -8.121 1.00 55.88 209 LYS A N 1
ATOM 1606 C CA . LYS A 1 209 ? -3.236 -17.678 -7.209 1.00 55.88 209 LYS A CA 1
ATOM 1607 C C . LYS A 1 209 ? -2.476 -18.031 -5.932 1.00 55.88 209 LYS A C 1
ATOM 1609 O O . LYS A 1 209 ? -2.805 -19.031 -5.317 1.00 55.88 209 LYS A O 1
ATOM 1614 N N . AS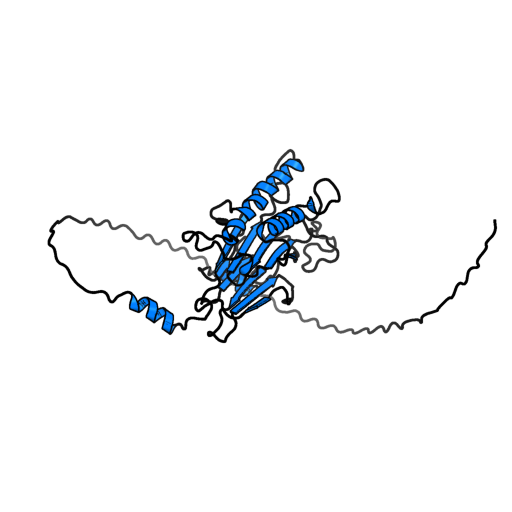P A 1 210 ? -1.398 -17.307 -5.626 1.00 56.62 210 ASP A N 1
ATOM 1615 C CA . ASP A 1 210 ? -0.460 -17.633 -4.540 1.00 56.62 210 ASP A CA 1
ATOM 1616 C C . ASP A 1 210 ? -0.205 -19.147 -4.374 1.00 56.62 210 ASP A C 1
ATOM 1618 O O . ASP A 1 210 ? -0.223 -19.711 -3.284 1.00 56.62 210 ASP A O 1
ATOM 1622 N N . ARG A 1 211 ? 0.022 -19.848 -5.495 1.00 59.66 211 ARG A N 1
ATOM 1623 C CA . ARG A 1 211 ? 0.298 -21.296 -5.467 1.00 59.66 211 ARG A CA 1
ATOM 1624 C C . ARG A 1 211 ? 1.597 -21.632 -4.738 1.00 59.66 211 ARG A C 1
ATOM 1626 O O . ARG A 1 211 ? 1.866 -22.796 -4.474 1.00 59.66 211 ARG A O 1
ATOM 1633 N N . GLU A 1 212 ? 2.382 -20.611 -4.421 1.00 65.25 212 GLU A N 1
ATOM 1634 C CA . GLU A 1 212 ? 3.620 -20.695 -3.672 1.00 65.25 212 GLU A CA 1
ATOM 1635 C C . GLU A 1 212 ? 3.428 -20.113 -2.271 1.00 65.25 212 GLU A C 1
ATOM 1637 O O . GLU A 1 212 ? 4.174 -19.242 -1.820 1.00 65.25 212 GLU A O 1
ATOM 1642 N N . PHE A 1 213 ? 2.426 -20.638 -1.563 1.00 61.22 213 PHE A N 1
ATOM 1643 C CA . PHE A 1 213 ? 2.173 -20.351 -0.151 1.00 61.22 213 PHE A CA 1
ATOM 1644 C C . PHE A 1 213 ? 3.392 -20.629 0.745 1.00 61.22 213 PHE A C 1
ATOM 1646 O O . PHE A 1 213 ? 3.432 -20.146 1.867 1.00 61.22 213 PHE A O 1
ATOM 1653 N N . GLU A 1 214 ? 4.388 -21.392 0.285 1.00 65.56 214 GLU A N 1
ATOM 1654 C CA . GLU A 1 214 ? 5.637 -21.642 1.019 1.00 65.56 214 GLU A CA 1
ATOM 1655 C C . GLU A 1 214 ? 6.643 -20.486 0.910 1.00 65.56 214 GLU A C 1
ATOM 1657 O O . GLU A 1 214 ? 7.519 -20.341 1.762 1.00 65.56 214 GLU A O 1
ATOM 1662 N N . SER A 1 215 ? 6.517 -19.631 -0.109 1.00 76.75 215 SER A N 1
ATOM 1663 C CA . SER A 1 215 ? 7.349 -18.439 -0.248 1.00 76.75 215 SER A CA 1
ATOM 1664 C C . SER A 1 215 ? 6.729 -17.279 0.522 1.00 76.75 215 SER A C 1
ATOM 1666 O O . SER A 1 215 ? 5.520 -17.058 0.474 1.00 76.75 215 SER A O 1
ATOM 1668 N N . HIS A 1 216 ? 7.554 -16.501 1.218 1.00 81.69 216 HIS A N 1
ATOM 1669 C CA . HIS A 1 216 ? 7.126 -15.250 1.843 1.00 81.69 216 HIS A CA 1
ATOM 1670 C C . HIS A 1 216 ? 7.289 -14.048 0.899 1.00 81.69 216 HIS A C 1
ATOM 1672 O O . HIS A 1 216 ? 6.882 -12.946 1.258 1.00 81.69 216 HIS A O 1
ATOM 1678 N N . ARG A 1 217 ? 7.828 -14.264 -0.313 1.00 86.25 217 ARG A N 1
ATOM 1679 C CA . ARG A 1 217 ? 8.245 -13.194 -1.218 1.00 86.25 217 ARG A CA 1
ATOM 1680 C C . ARG A 1 217 ? 7.104 -12.413 -1.858 1.00 86.25 217 ARG A C 1
ATOM 1682 O O . ARG A 1 217 ? 6.162 -13.005 -2.382 1.00 86.25 217 ARG A O 1
ATOM 1689 N N . GLY A 1 218 ? 7.220 -11.090 -1.857 1.00 88.38 218 GLY A N 1
ATOM 1690 C CA . GLY A 1 218 ? 6.233 -10.133 -2.338 1.00 88.38 218 GLY A CA 1
ATOM 1691 C C . GLY A 1 218 ? 4.928 -10.178 -1.550 1.00 88.38 218 GLY A C 1
ATOM 1692 O O . GLY A 1 218 ? 3.871 -9.970 -2.148 1.00 88.38 218 GLY A O 1
ATOM 1693 N N . LYS A 1 219 ? 4.972 -10.514 -0.252 1.00 91.06 219 LYS A N 1
ATOM 1694 C CA . LYS A 1 219 ? 3.780 -10.656 0.595 1.00 91.06 219 LYS A CA 1
ATOM 1695 C C . LYS A 1 219 ? 3.789 -9.671 1.752 1.00 91.06 219 LYS A C 1
ATOM 1697 O O . LYS A 1 219 ? 4.824 -9.429 2.374 1.00 91.06 219 LYS A O 1
ATOM 1702 N N . ALA A 1 220 ? 2.603 -9.171 2.071 1.00 94.56 220 ALA A N 1
ATOM 1703 C CA . ALA A 1 220 ? 2.351 -8.473 3.317 1.00 94.56 220 ALA A CA 1
ATOM 1704 C C . ALA A 1 220 ? 0.977 -8.854 3.877 1.00 94.56 220 ALA A C 1
ATOM 1706 O O . ALA A 1 220 ? 0.058 -9.215 3.136 1.00 94.56 220 ALA A O 1
ATOM 1707 N N . LEU A 1 221 ? 0.851 -8.801 5.198 1.00 95.31 221 LEU A N 1
ATOM 1708 C CA . LEU A 1 221 ? -0.346 -9.216 5.921 1.00 95.31 221 LEU A CA 1
ATOM 1709 C C . LEU A 1 221 ? -0.632 -8.237 7.051 1.00 95.31 221 LEU A C 1
ATOM 1711 O O . LEU A 1 221 ? 0.169 -8.115 7.976 1.00 95.31 221 LEU A O 1
ATOM 1715 N N . VAL A 1 222 ? -1.799 -7.606 7.020 1.00 97.56 222 VAL A N 1
ATOM 1716 C CA . VAL A 1 222 ? -2.341 -6.882 8.170 1.00 97.56 222 VAL A CA 1
ATOM 1717 C C . VAL A 1 222 ? -3.210 -7.849 8.962 1.00 97.56 222 VAL A C 1
ATOM 1719 O O . VAL A 1 222 ? -4.046 -8.546 8.390 1.00 97.56 222 VAL A O 1
ATOM 1722 N N . GLN A 1 223 ? -3.022 -7.892 10.276 1.00 96.56 223 GLN A N 1
ATOM 1723 C CA . GLN A 1 223 ? -3.859 -8.658 11.193 1.00 96.56 223 GLN A CA 1
ATOM 1724 C C . GLN A 1 223 ? -4.427 -7.739 12.258 1.00 96.56 223 GLN A C 1
ATOM 1726 O O . GLN A 1 223 ? -3.699 -6.921 12.820 1.00 96.56 223 GLN A O 1
ATOM 1731 N N . TYR A 1 224 ? -5.701 -7.932 12.562 1.00 97.19 224 TYR A N 1
ATOM 1732 C CA . TYR A 1 224 ? -6.427 -7.243 13.609 1.00 97.19 224 TYR A CA 1
ATOM 1733 C C . TYR A 1 224 ? -6.945 -8.232 14.646 1.00 97.19 224 TYR A C 1
ATOM 1735 O O . TYR A 1 224 ? -7.465 -9.300 14.315 1.00 97.19 224 TYR A O 1
ATOM 1743 N N . GLN A 1 225 ? -6.823 -7.840 15.908 1.00 96.81 225 GLN 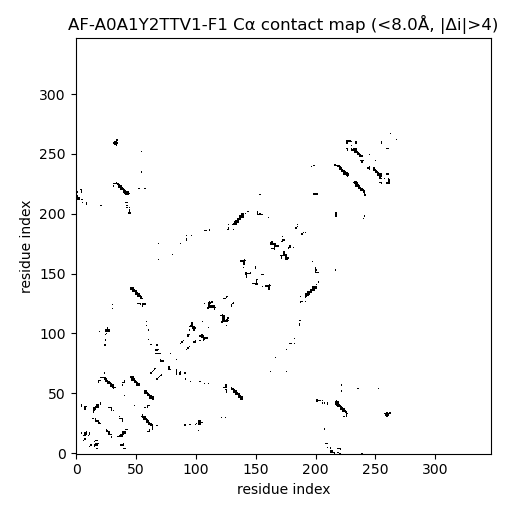A N 1
ATOM 1744 C CA . GLN A 1 225 ? -7.333 -8.566 17.053 1.00 96.81 225 GLN A CA 1
ATOM 1745 C C . GLN A 1 225 ? -8.166 -7.609 17.920 1.00 96.81 225 GLN A C 1
ATOM 1747 O O . GLN A 1 225 ? -7.594 -6.665 18.481 1.00 96.81 225 GLN A O 1
ATOM 1752 N N . PRO A 1 226 ? -9.481 -7.850 18.092 1.00 96.50 226 PRO A N 1
ATOM 1753 C CA . PRO A 1 226 ? -10.292 -7.088 19.034 1.00 96.50 226 PRO A CA 1
ATOM 1754 C C . PRO A 1 226 ? -9.849 -7.336 20.476 1.00 96.50 226 PRO A C 1
ATOM 1756 O O . PRO A 1 226 ? -9.246 -8.370 20.799 1.00 96.50 226 PRO A O 1
ATOM 1759 N N . ALA A 1 227 ? -10.192 -6.396 21.355 1.00 95.75 227 ALA A N 1
ATOM 1760 C CA . ALA A 1 227 ? -10.040 -6.566 22.791 1.00 95.75 227 ALA A CA 1
ATOM 1761 C C . ALA A 1 227 ? -10.903 -7.741 23.267 1.00 95.75 227 ALA A C 1
ATOM 1763 O O . ALA A 1 227 ? -11.998 -7.962 22.765 1.00 95.75 227 ALA A O 1
ATOM 1764 N N . ARG A 1 228 ? -10.439 -8.511 24.253 1.00 92.62 228 ARG A N 1
ATOM 1765 C CA . ARG A 1 228 ? -11.240 -9.630 24.790 1.00 92.62 228 ARG A CA 1
ATOM 1766 C C . ARG A 1 228 ? -12.438 -9.166 25.614 1.00 92.62 228 ARG A C 1
ATOM 1768 O O . ARG A 1 228 ? -13.450 -9.848 25.653 1.00 92.62 228 ARG A O 1
ATOM 1775 N N . ASP A 1 229 ? -12.292 -8.025 26.269 1.00 90.44 229 ASP A N 1
ATOM 1776 C CA . ASP A 1 229 ? -13.290 -7.368 27.103 1.00 90.44 229 ASP A CA 1
ATOM 1777 C C . ASP A 1 229 ? -13.002 -5.853 27.110 1.00 90.44 229 ASP A C 1
ATOM 1779 O O . ASP A 1 229 ? -12.027 -5.396 26.506 1.00 90.44 229 ASP A O 1
ATOM 1783 N N . CYS A 1 230 ? -13.822 -5.063 27.807 1.00 87.94 230 CYS A N 1
ATOM 1784 C CA . CYS A 1 230 ? -13.655 -3.606 27.887 1.00 87.94 230 CYS A CA 1
ATOM 1785 C C . CYS A 1 230 ? -12.377 -3.145 28.619 1.00 87.94 230 CYS A C 1
ATOM 1787 O O . CYS A 1 230 ? -12.044 -1.963 28.562 1.00 87.94 230 CYS A O 1
ATOM 1789 N N . SER A 1 231 ? -11.687 -4.038 29.336 1.00 89.62 231 SER A N 1
ATOM 1790 C CA . SER A 1 231 ? -10.399 -3.779 29.997 1.00 89.62 231 SER A CA 1
ATOM 1791 C C . SER A 1 231 ? -9.194 -4.271 29.187 1.00 89.62 231 SER A C 1
ATOM 1793 O O . SER A 1 231 ? -8.058 -3.882 29.465 1.00 89.62 231 SER A O 1
ATOM 1795 N N . GLY A 1 232 ? -9.439 -5.115 28.184 1.00 93.56 232 GLY A N 1
ATOM 1796 C CA . GLY A 1 232 ? -8.450 -5.590 27.234 1.00 93.56 232 GLY A CA 1
ATOM 1797 C C . GLY A 1 232 ? -8.046 -4.527 26.215 1.00 93.56 232 GLY A C 1
ATOM 1798 O O . GLY A 1 232 ? -8.620 -3.444 26.124 1.00 93.56 232 GLY A O 1
ATOM 1799 N N . MET A 1 233 ? 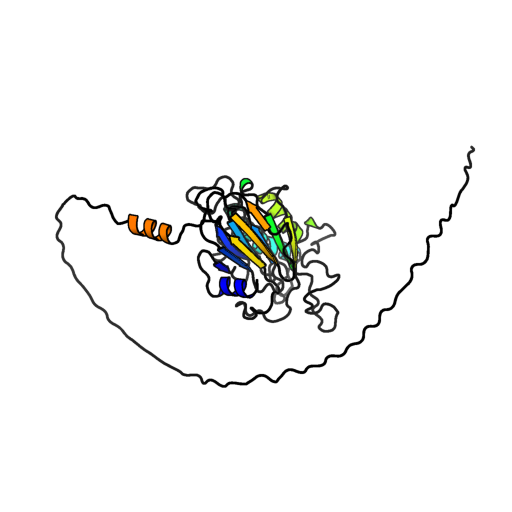-7.043 -4.873 25.412 1.00 96.62 233 MET A N 1
ATOM 1800 C CA . MET A 1 233 ? -6.531 -4.016 24.346 1.00 96.62 233 MET A CA 1
ATOM 1801 C C . MET A 1 233 ? -6.921 -4.594 22.990 1.00 96.62 233 MET A C 1
ATOM 1803 O O . MET A 1 233 ? -6.753 -5.794 22.761 1.00 96.62 233 MET A O 1
ATOM 1807 N N . ALA A 1 234 ? -7.403 -3.736 22.096 1.00 97.44 234 ALA A N 1
ATOM 1808 C CA . ALA A 1 234 ? -7.460 -4.035 20.674 1.00 97.44 234 ALA A CA 1
ATOM 1809 C C . ALA A 1 234 ? -6.073 -3.797 20.071 1.00 97.44 234 ALA A C 1
ATOM 1811 O O . ALA A 1 234 ? -5.297 -2.984 20.584 1.00 97.44 234 ALA A O 1
ATOM 1812 N N . SER A 1 235 ? -5.730 -4.522 19.012 1.00 97.75 235 SER A N 1
ATOM 1813 C CA . SER A 1 235 ? -4.420 -4.385 18.377 1.00 97.75 235 SER A CA 1
ATOM 1814 C C . SER A 1 235 ? -4.440 -4.717 16.896 1.00 97.75 235 SER A C 1
ATOM 1816 O O . SER A 1 235 ? -5.252 -5.518 16.435 1.00 97.75 235 SER A O 1
ATOM 1818 N N . TRP A 1 236 ? -3.504 -4.122 16.165 1.00 98.06 236 TRP A N 1
ATOM 1819 C CA . TRP A 1 236 ? -3.161 -4.539 14.814 1.00 98.06 236 TRP A CA 1
ATOM 1820 C C . TRP A 1 236 ? -1.656 -4.748 14.694 1.00 98.06 236 TRP A C 1
ATOM 1822 O O . TRP A 1 236 ? -0.868 -4.194 15.464 1.00 98.06 236 TRP A O 1
ATOM 1832 N N . ARG A 1 237 ? -1.263 -5.552 13.708 1.00 97.62 237 ARG A N 1
ATOM 1833 C CA . ARG A 1 237 ? 0.126 -5.706 13.270 1.00 97.62 237 ARG A CA 1
ATOM 1834 C C . ARG A 1 237 ? 0.195 -5.896 11.762 1.00 97.62 237 ARG A C 1
ATOM 1836 O O . ARG A 1 237 ? -0.701 -6.509 11.183 1.00 97.62 237 ARG A O 1
ATOM 1843 N N . VAL A 1 238 ? 1.256 -5.395 11.148 1.00 97.50 238 VAL A N 1
ATOM 1844 C CA . VAL A 1 238 ? 1.563 -5.570 9.731 1.00 97.50 238 VAL A CA 1
ATOM 1845 C C . VAL A 1 238 ? 2.830 -6.398 9.616 1.00 97.50 238 VAL A C 1
ATOM 1847 O O . VAL A 1 238 ? 3.850 -6.101 10.227 1.00 97.50 238 VAL A O 1
ATOM 1850 N N . TRP A 1 239 ? 2.757 -7.461 8.835 1.00 95.12 239 TRP A N 1
ATOM 1851 C CA . TRP A 1 239 ? 3.897 -8.297 8.521 1.00 95.12 239 TRP A CA 1
ATOM 1852 C C . TRP A 1 239 ? 4.331 -8.024 7.092 1.00 95.12 239 TRP A C 1
ATOM 1854 O O . TRP A 1 239 ? 3.496 -8.065 6.190 1.00 95.12 239 TRP A O 1
ATOM 1864 N N . PHE A 1 240 ? 5.630 -7.837 6.889 1.00 93.81 240 PHE A N 1
ATOM 1865 C CA . PHE A 1 240 ? 6.250 -7.749 5.570 1.00 93.81 240 PHE A CA 1
ATOM 1866 C C . PHE A 1 240 ? 7.213 -8.917 5.367 1.00 93.81 240 PHE A C 1
ATOM 1868 O O . PHE A 1 240 ? 7.828 -9.394 6.322 1.00 93.81 240 PHE A O 1
ATOM 1875 N N . GLU A 1 241 ? 7.322 -9.393 4.129 1.00 85.12 241 GLU A N 1
ATOM 1876 C CA . GLU A 1 241 ? 8.301 -10.397 3.701 1.00 85.12 241 GLU A CA 1
ATOM 1877 C C . GLU A 1 241 ? 9.676 -10.205 4.355 1.00 85.12 241 GLU A C 1
ATOM 1879 O O . GLU A 1 241 ? 10.307 -9.177 4.165 1.00 85.12 241 GLU A O 1
ATOM 1884 N N . GLY A 1 242 ? 10.190 -11.220 5.055 1.00 76.31 242 GLY A N 1
ATOM 1885 C CA . GLY A 1 242 ? 11.605 -11.260 5.445 1.00 76.31 242 GLY A CA 1
ATOM 1886 C C . GLY A 1 242 ? 11.988 -10.240 6.521 1.00 76.31 242 GLY A C 1
ATOM 1887 O O . GLY A 1 242 ? 13.163 -10.137 6.870 1.00 76.31 242 GLY A O 1
ATOM 1888 N N . HIS A 1 243 ? 11.007 -9.518 7.067 1.00 80.12 243 HIS A N 1
ATOM 1889 C CA . HIS A 1 243 ? 11.190 -8.548 8.134 1.00 80.12 243 HIS A CA 1
ATOM 1890 C C . HIS A 1 243 ? 10.682 -9.103 9.464 1.00 80.12 243 HIS A C 1
ATOM 1892 O O . HIS A 1 243 ? 9.556 -9.595 9.575 1.00 80.12 243 HIS A O 1
ATOM 1898 N N . ASP A 1 244 ? 11.506 -8.960 10.499 1.00 85.56 244 ASP A N 1
ATOM 1899 C CA . ASP A 1 244 ? 11.029 -9.063 11.873 1.00 85.56 244 ASP A CA 1
ATOM 1900 C C . ASP A 1 244 ? 10.018 -7.948 12.148 1.00 85.56 244 ASP A C 1
ATOM 1902 O O . ASP A 1 244 ? 10.176 -6.822 11.663 1.00 85.56 244 ASP A O 1
ATOM 1906 N N . LEU A 1 245 ? 9.008 -8.254 12.966 1.00 86.12 245 LEU A N 1
ATOM 1907 C CA . LEU A 1 245 ? 7.970 -7.300 13.337 1.00 86.12 245 LEU A CA 1
ATOM 1908 C C . LEU A 1 245 ? 8.588 -6.099 14.063 1.00 86.12 245 LEU A C 1
ATOM 1910 O O . LEU A 1 245 ? 9.049 -6.215 15.203 1.00 86.12 245 LEU A O 1
ATOM 1914 N N . GLN A 1 246 ? 8.591 -4.945 13.398 1.00 91.88 246 GLN A N 1
ATOM 1915 C CA . GLN A 1 246 ? 9.117 -3.710 13.965 1.00 91.88 246 GLN A CA 1
ATOM 1916 C C . GLN A 1 246 ? 8.093 -3.056 14.900 1.00 91.88 246 GLN A C 1
ATOM 1918 O O . GLN A 1 246 ? 6.887 -3.243 14.728 1.00 91.88 246 GLN A O 1
ATOM 1923 N N . PRO A 1 247 ? 8.532 -2.228 15.866 1.00 93.38 247 PRO A N 1
ATOM 1924 C CA . PRO A 1 247 ? 7.614 -1.452 16.694 1.00 93.38 247 PRO A CA 1
ATOM 1925 C C . PRO A 1 247 ? 6.667 -0.553 15.889 1.00 93.38 247 PRO A C 1
ATOM 1927 O O . PRO A 1 247 ? 5.516 -0.417 16.281 1.00 93.38 247 PRO A O 1
ATOM 1930 N N . SER A 1 248 ? 7.112 0.015 14.759 1.00 93.44 248 SER A N 1
ATOM 1931 C CA . SER A 1 248 ? 6.266 0.830 13.869 1.00 93.44 248 SER A CA 1
ATOM 1932 C C . SER A 1 248 ? 5.205 0.015 13.124 1.00 93.44 248 SER A C 1
ATOM 1934 O O . SER A 1 248 ? 4.273 0.585 12.566 1.00 93.44 248 SER A O 1
ATOM 1936 N N . HIS A 1 249 ? 5.326 -1.315 13.104 1.00 96.19 249 HIS A N 1
ATOM 1937 C CA . HIS A 1 249 ? 4.444 -2.220 12.363 1.00 96.19 249 HIS A CA 1
ATOM 1938 C C . HIS A 1 249 ? 3.359 -2.828 13.249 1.00 96.19 249 HIS A C 1
ATOM 1940 O O . HIS A 1 249 ? 2.723 -3.803 12.861 1.00 96.19 249 HIS A O 1
ATOM 1946 N N . GLN A 1 250 ? 3.141 -2.299 14.449 1.00 97.50 250 GLN A N 1
ATOM 1947 C CA . GLN A 1 250 ? 2.100 -2.775 15.349 1.00 97.50 250 GLN A CA 1
ATOM 1948 C C . GLN A 1 250 ? 1.617 -1.663 16.271 1.00 97.50 250 GLN A C 1
ATOM 1950 O O . GLN A 1 250 ? 2.387 -0.802 16.692 1.00 97.50 250 GLN A O 1
ATOM 1955 N N . ALA A 1 251 ? 0.348 -1.730 16.652 1.00 97.50 251 ALA A N 1
ATOM 1956 C CA . ALA A 1 251 ? -0.214 -0.845 17.659 1.00 97.50 251 ALA A CA 1
ATOM 1957 C C . ALA A 1 251 ? -1.200 -1.597 18.547 1.00 97.50 251 ALA A C 1
ATOM 1959 O O . ALA A 1 251 ? -1.789 -2.609 18.164 1.00 97.50 251 ALA A O 1
ATOM 1960 N N . SER A 1 252 ? -1.386 -1.095 19.763 1.00 97.62 252 SER A N 1
ATOM 1961 C CA . SER A 1 252 ? -2.400 -1.583 20.695 1.00 97.62 252 SER A CA 1
ATOM 1962 C C . SER A 1 252 ? -3.031 -0.407 21.424 1.00 97.62 252 SER A C 1
ATOM 1964 O O . SER A 1 252 ? -2.332 0.523 21.824 1.00 97.62 252 SER A O 1
ATOM 1966 N N . TRP A 1 253 ? -4.348 -0.436 21.594 1.00 96.88 253 TRP A N 1
ATOM 1967 C CA . TRP A 1 253 ? -5.113 0.651 22.202 1.00 96.88 253 TRP A CA 1
ATOM 1968 C C . TRP A 1 253 ? -6.290 0.112 23.017 1.00 96.88 253 TRP A C 1
ATOM 1970 O O . TRP A 1 253 ? -6.740 -1.019 22.824 1.00 96.88 253 TRP A O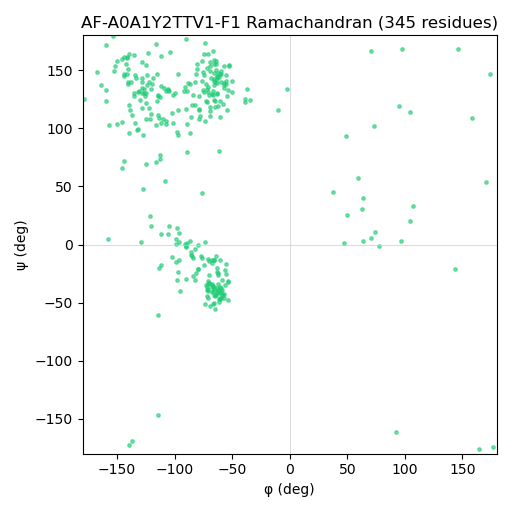 1
ATOM 1980 N N . SER A 1 254 ? -6.796 0.933 23.937 1.00 95.88 254 SER A N 1
ATOM 1981 C CA . SER A 1 254 ? -8.082 0.665 24.582 1.00 95.88 254 SER A CA 1
ATOM 1982 C C . SER A 1 254 ? -9.197 0.783 23.538 1.00 95.88 254 SER A C 1
ATOM 1984 O O . SER A 1 254 ? -9.200 1.772 22.803 1.00 95.88 254 SER A O 1
ATOM 1986 N N . PRO A 1 255 ? -10.124 -0.186 23.448 1.00 93.19 255 PRO A N 1
ATOM 1987 C CA . PRO A 1 255 ? -11.125 -0.238 22.386 1.00 93.19 255 PRO A CA 1
ATOM 1988 C C . PRO A 1 255 ? -11.971 1.042 22.344 1.00 93.19 255 PRO A C 1
ATOM 1990 O O . PRO A 1 255 ? -12.376 1.565 23.382 1.00 93.19 255 PRO A O 1
ATOM 1993 N N . LEU A 1 256 ? -12.270 1.536 21.138 1.00 85.81 256 LEU A N 1
ATOM 1994 C CA . LEU A 1 256 ? -13.018 2.789 20.923 1.00 85.81 256 LEU A CA 1
ATOM 1995 C C . LEU A 1 256 ? -14.524 2.674 21.240 1.00 85.81 256 LEU A C 1
ATOM 1997 O O . LEU A 1 256 ? -15.284 3.622 21.054 1.00 85.81 256 LEU A O 1
ATOM 2001 N N . GLY A 1 257 ? -14.967 1.509 21.703 1.00 82.94 257 GLY A N 1
ATOM 2002 C CA . GLY A 1 257 ? -16.340 1.195 22.071 1.00 82.94 257 GLY A CA 1
ATOM 2003 C C . GLY A 1 257 ? -16.541 -0.314 22.179 1.00 82.94 257 GLY A C 1
ATOM 2004 O O . GLY A 1 257 ? -15.603 -1.092 21.999 1.00 82.94 257 GLY A O 1
ATOM 2005 N N . SER A 1 258 ? -17.778 -0.741 22.431 1.00 79.06 258 SER A N 1
ATOM 2006 C CA . SER A 1 258 ? -18.131 -2.168 22.514 1.00 79.06 258 SER A CA 1
ATOM 2007 C C . SER A 1 258 ? -17.919 -2.921 21.200 1.00 79.06 258 SER A C 1
ATOM 2009 O O . SER A 1 258 ? -17.694 -4.123 21.221 1.00 79.06 258 SER A O 1
ATOM 2011 N N . HIS A 1 259 ? -17.935 -2.222 20.063 1.00 80.25 259 HIS A N 1
ATOM 2012 C CA . HIS A 1 259 ? -17.725 -2.833 18.755 1.00 80.25 259 HIS A CA 1
ATOM 2013 C C . HIS A 1 259 ? -16.303 -3.352 18.549 1.00 80.25 259 HIS A C 1
ATOM 2015 O O . HIS A 1 259 ? -16.131 -4.133 17.644 1.00 80.25 259 HIS A O 1
ATOM 2021 N N . GLN A 1 260 ? -15.298 -2.966 19.345 1.00 85.44 260 GLN A N 1
ATOM 2022 C CA . GLN A 1 260 ? -13.928 -3.514 19.247 1.00 85.44 260 GLN A CA 1
ATOM 2023 C C . GLN A 1 260 ? -13.611 -4.498 20.372 1.00 85.44 260 GLN A C 1
ATOM 2025 O O . GLN A 1 260 ? -12.447 -4.782 20.668 1.00 85.44 260 GLN A O 1
ATOM 2030 N N . VAL A 1 261 ? -14.657 -4.965 21.043 1.00 85.81 261 VAL A N 1
ATOM 2031 C CA . VAL A 1 261 ? -14.598 -5.993 22.066 1.00 85.81 261 VAL A CA 1
ATOM 2032 C C . VAL A 1 261 ? -15.167 -7.261 21.457 1.00 85.81 261 VAL A C 1
ATOM 2034 O O . VAL A 1 261 ? -16.208 -7.224 20.806 1.00 85.81 261 VAL A O 1
ATOM 2037 N N . SER A 1 262 ? -14.482 -8.380 21.661 1.00 85.00 262 SER A N 1
ATOM 2038 C CA . SER A 1 262 ? -14.930 -9.688 21.212 1.00 85.00 262 SER A CA 1
ATOM 2039 C C . SER A 1 262 ? -16.329 -9.947 21.750 1.00 85.00 262 SER A C 1
ATOM 2041 O O . SER A 1 262 ? -16.517 -10.080 22.958 1.00 85.00 262 SER A O 1
ATOM 2043 N N . SER A 1 263 ? -17.308 -10.066 20.860 1.00 67.88 263 SER A N 1
ATOM 2044 C CA . SER A 1 263 ? -18.598 -10.641 21.226 1.00 67.88 263 SER A CA 1
ATOM 2045 C C . SER A 1 263 ? -18.361 -12.112 21.548 1.00 67.88 263 SER A C 1
ATOM 2047 O O . SER A 1 263 ? -17.730 -12.818 20.751 1.00 67.88 263 SER A O 1
ATOM 2049 N N . SER A 1 264 ? -18.815 -12.593 22.706 1.00 59.06 264 SER A N 1
ATOM 2050 C CA . SER A 1 264 ? -18.823 -14.036 22.927 1.00 59.06 264 SER A CA 1
ATOM 2051 C C . SER A 1 264 ? -19.717 -14.673 21.853 1.00 59.06 264 SER A C 1
ATOM 2053 O O . SER A 1 264 ? -20.688 -14.062 21.401 1.00 59.06 264 SER A O 1
ATOM 2055 N N . LEU A 1 265 ? -19.402 -15.889 21.399 1.00 54.78 265 LEU A N 1
ATOM 2056 C CA . LEU A 1 265 ? -20.257 -16.607 20.438 1.00 54.78 265 LEU A CA 1
ATOM 2057 C C . LEU A 1 265 ? -21.704 -16.771 20.956 1.00 54.78 265 LEU A C 1
ATOM 2059 O O . LEU A 1 265 ? -22.624 -16.922 20.155 1.00 54.78 265 LEU A O 1
ATOM 2063 N N . GLU A 1 266 ? -21.906 -16.693 22.275 1.00 52.91 266 GLU A N 1
ATOM 2064 C CA . GLU A 1 266 ? -23.218 -16.717 22.928 1.00 52.91 266 GLU A CA 1
ATOM 2065 C C . GLU A 1 266 ? -23.997 -15.402 22.718 1.00 52.91 266 GLU A C 1
ATOM 2067 O O . GLU A 1 266 ? -25.207 -15.436 22.486 1.00 52.91 266 GLU A O 1
ATOM 2072 N N . ASP A 1 267 ? -23.315 -14.252 22.680 1.00 52.16 267 ASP A N 1
ATOM 2073 C CA . ASP A 1 267 ? -23.944 -12.943 22.442 1.00 52.16 267 ASP A CA 1
ATOM 2074 C C . ASP A 1 267 ? -24.416 -12.775 20.987 1.00 52.16 267 ASP A C 1
ATOM 2076 O O . ASP A 1 267 ? -25.462 -12.178 20.732 1.00 52.16 267 ASP A O 1
ATOM 2080 N N . VAL A 1 268 ? -23.694 -13.347 20.014 1.00 52.72 268 VAL A N 1
ATOM 2081 C CA . VAL A 1 268 ? -24.076 -13.286 18.587 1.00 52.72 268 VAL A CA 1
ATOM 2082 C C . VAL A 1 268 ? -25.356 -14.091 18.316 1.00 52.72 268 VAL A C 1
ATOM 2084 O O . VAL A 1 268 ? -26.213 -13.652 17.546 1.00 52.72 268 VAL A O 1
ATOM 2087 N N . GLN A 1 269 ? -25.542 -15.227 18.999 1.00 47.72 269 GLN A N 1
ATOM 2088 C CA . GLN A 1 269 ? -26.782 -16.011 18.912 1.00 47.72 269 GLN A CA 1
ATOM 2089 C C . GLN A 1 269 ? -27.972 -15.311 19.585 1.00 47.72 269 GLN A C 1
ATOM 2091 O O . GLN A 1 269 ? -29.098 -15.422 19.097 1.00 47.72 269 GLN A O 1
ATOM 2096 N N . ALA A 1 270 ? -27.753 -14.548 20.660 1.00 46.12 270 ALA A N 1
ATOM 2097 C CA . ALA A 1 270 ? -28.812 -13.769 21.305 1.00 46.12 270 ALA A CA 1
ATOM 2098 C C . ALA A 1 270 ? -29.317 -12.608 20.422 1.00 46.12 270 ALA A C 1
ATOM 2100 O O . ALA A 1 270 ? -30.512 -12.307 20.412 1.00 46.12 270 ALA A O 1
ATOM 2101 N N . ILE A 1 271 ? -28.438 -11.993 19.623 1.00 51.69 271 ILE A N 1
ATOM 2102 C CA . ILE A 1 271 ? -28.824 -10.931 18.678 1.00 51.69 271 ILE A CA 1
ATOM 2103 C C . ILE A 1 271 ? -29.634 -11.507 17.505 1.00 51.69 271 ILE A C 1
ATOM 2105 O O . ILE A 1 271 ? -30.656 -10.933 17.134 1.00 51.69 271 ILE A O 1
ATOM 2109 N N . GLN A 1 272 ? -29.268 -12.680 16.975 1.00 48.31 272 GLN A N 1
ATOM 2110 C CA . GLN A 1 272 ? -30.066 -13.337 15.927 1.00 48.31 272 GLN A CA 1
ATOM 2111 C C . GLN A 1 272 ? -31.429 -13.833 16.436 1.00 48.31 272 GLN A C 1
ATOM 2113 O O . GLN A 1 272 ? -32.420 -13.716 15.722 1.00 48.31 272 GLN A O 1
ATOM 2118 N N . ASN A 1 273 ? -31.517 -14.298 17.685 1.00 44.84 273 ASN A N 1
ATOM 2119 C CA . ASN A 1 273 ? -32.766 -14.822 18.255 1.00 44.84 273 ASN A CA 1
ATOM 2120 C C . ASN A 1 273 ? -33.702 -13.750 18.847 1.00 44.84 273 ASN A C 1
ATOM 2122 O O . ASN A 1 273 ? -34.841 -14.063 19.177 1.00 44.84 273 ASN A O 1
ATOM 2126 N N . SER A 1 274 ? -33.259 -12.496 18.985 1.00 45.31 274 SER A N 1
ATOM 2127 C CA . SER A 1 274 ? -34.111 -11.387 19.461 1.00 45.31 274 SER A CA 1
ATOM 2128 C C . SER A 1 274 ? -34.864 -10.657 18.340 1.00 45.31 274 SER A C 1
ATOM 2130 O O . SER A 1 274 ? -35.617 -9.725 18.612 1.00 45.31 274 SER A O 1
ATOM 2132 N N . SER A 1 275 ? -34.705 -11.103 17.089 1.00 46.97 275 SER A N 1
ATOM 2133 C CA . SER A 1 275 ? -35.365 -10.513 15.915 1.00 46.97 275 SER A CA 1
ATOM 2134 C C . SER A 1 275 ? -36.779 -11.053 15.647 1.00 46.97 275 SER A C 1
ATOM 2136 O O . SER A 1 275 ? -37.456 -10.523 14.772 1.00 46.97 275 SER A O 1
ATOM 2138 N N . ASP A 1 276 ? -37.235 -12.076 16.382 1.00 44.28 276 ASP A N 1
ATOM 2139 C CA . ASP A 1 276 ? -38.466 -12.824 16.063 1.00 44.28 276 ASP A CA 1
ATOM 2140 C C . ASP A 1 276 ? -39.630 -12.628 17.051 1.00 44.28 276 ASP A C 1
ATOM 2142 O O . ASP A 1 276 ? -40.657 -13.291 16.918 1.00 44.28 276 ASP A O 1
ATOM 2146 N N . ASP A 1 277 ? -39.537 -11.692 18.003 1.00 44.62 277 ASP A N 1
ATOM 2147 C CA . ASP A 1 277 ? -40.643 -11.415 18.934 1.00 44.62 277 ASP A CA 1
ATOM 2148 C C . ASP A 1 277 ? -41.248 -10.022 18.713 1.00 44.62 277 ASP A C 1
ATOM 2150 O O . ASP A 1 277 ? -40.991 -9.052 19.425 1.00 44.62 277 ASP A O 1
ATOM 2154 N N . SER A 1 278 ? -42.060 -9.920 17.660 1.00 44.12 278 SER A N 1
ATOM 2155 C CA . SER A 1 278 ? -43.094 -8.887 17.560 1.00 44.12 278 SER A CA 1
ATOM 2156 C C . SER A 1 278 ? -44.344 -9.427 16.864 1.00 44.12 278 SER A C 1
ATOM 2158 O O . SER A 1 278 ? -44.697 -9.065 15.744 1.00 44.12 278 SER A O 1
ATOM 2160 N N . SER A 1 279 ? -45.068 -10.293 17.569 1.00 44.62 279 SER A N 1
ATOM 2161 C CA . SER A 1 279 ? -46.509 -10.437 17.369 1.00 44.62 279 SER A CA 1
ATOM 2162 C C . SER A 1 279 ? -47.236 -9.297 18.089 1.00 44.62 279 SER A C 1
ATOM 2164 O O . SER A 1 279 ? -47.160 -9.214 19.311 1.00 44.62 279 SER A O 1
ATOM 2166 N N . ASP A 1 280 ? -47.944 -8.428 17.359 1.00 40.25 280 ASP A N 1
ATOM 2167 C CA . ASP A 1 280 ? -49.410 -8.538 17.322 1.00 40.25 280 ASP A CA 1
ATOM 2168 C C . ASP A 1 280 ? -50.127 -7.506 16.416 1.00 40.25 280 ASP A C 1
ATOM 2170 O O . ASP A 1 280 ? -50.054 -6.294 16.594 1.00 40.25 280 ASP A O 1
ATOM 2174 N N . ASN A 1 281 ? -50.931 -8.077 15.512 1.00 41.34 281 ASN A N 1
ATOM 2175 C CA . ASN A 1 281 ? -52.358 -7.805 15.309 1.00 41.34 281 ASN A CA 1
ATOM 2176 C C . ASN A 1 281 ? -52.824 -6.480 14.655 1.00 41.34 281 ASN A C 1
ATOM 2178 O O . ASN A 1 281 ? -53.063 -5.473 15.314 1.00 41.34 281 ASN A O 1
ATOM 2182 N N . SER A 1 282 ? -53.191 -6.550 13.368 1.00 36.22 282 SER A N 1
ATOM 2183 C CA . SER A 1 282 ? -54.560 -6.188 12.959 1.00 36.22 282 SER A CA 1
ATOM 2184 C C . SER A 1 282 ? -54.943 -6.782 11.597 1.00 36.22 282 SER A C 1
ATOM 2186 O O . SER A 1 282 ? -54.207 -6.755 10.616 1.00 36.22 282 SER A O 1
ATOM 2188 N N . SER A 1 283 ? -56.140 -7.349 11.600 1.00 47.09 283 SER A N 1
ATOM 2189 C CA . SER A 1 283 ? -56.947 -7.910 10.521 1.00 47.09 283 SER A CA 1
ATOM 2190 C C . SER A 1 283 ? -57.230 -6.954 9.355 1.00 47.09 283 SER A C 1
ATOM 2192 O O . SER A 1 283 ? -57.683 -5.838 9.602 1.00 47.09 283 SER A O 1
ATOM 2194 N N . ASN A 1 284 ? -57.150 -7.442 8.108 1.00 39.28 284 ASN A N 1
ATOM 2195 C CA . ASN A 1 284 ? -58.291 -7.364 7.183 1.00 39.28 284 ASN A CA 1
ATOM 2196 C C . ASN A 1 284 ? -58.151 -8.229 5.917 1.00 39.28 284 ASN A C 1
ATOM 2198 O O . ASN A 1 284 ? -57.063 -8.450 5.394 1.00 39.28 284 ASN A O 1
ATOM 2202 N N . ASP A 1 285 ? -59.320 -8.678 5.464 1.00 40.31 285 ASP A N 1
ATOM 2203 C CA . ASP A 1 285 ? -59.644 -9.543 4.329 1.00 40.31 285 ASP A CA 1
ATOM 2204 C C . ASP A 1 285 ? -59.077 -9.127 2.961 1.00 40.31 285 ASP A C 1
ATOM 2206 O O . ASP A 1 285 ? -58.953 -7.942 2.655 1.00 40.31 285 ASP A O 1
ATOM 2210 N N . GLY A 1 286 ? -58.873 -10.105 2.063 1.00 32.66 286 GLY A N 1
ATOM 2211 C CA . GLY A 1 286 ? -58.614 -9.782 0.654 1.00 32.66 286 GLY A CA 1
ATOM 2212 C C . GLY A 1 286 ? -58.165 -10.903 -0.283 1.00 32.66 286 GLY A C 1
ATOM 2213 O O . GLY A 1 286 ? -57.154 -10.768 -0.953 1.00 32.66 286 GLY A O 1
ATOM 2214 N N . ASN A 1 287 ? -58.926 -11.993 -0.344 1.00 38.12 287 ASN A N 1
ATOM 2215 C CA . ASN A 1 287 ? -59.086 -12.913 -1.481 1.00 38.12 287 ASN A CA 1
ATOM 2216 C C . ASN A 1 287 ? -58.485 -12.466 -2.846 1.00 38.12 287 ASN A C 1
ATOM 2218 O O . ASN A 1 287 ? -59.042 -11.563 -3.461 1.00 38.12 287 ASN A O 1
ATOM 2222 N N . MET A 1 288 ? -57.484 -13.180 -3.393 1.00 36.59 288 MET A N 1
ATOM 2223 C CA . MET A 1 288 ? -57.398 -13.495 -4.835 1.00 36.59 288 MET A CA 1
ATOM 2224 C C . MET A 1 288 ? -56.482 -14.697 -5.135 1.00 36.59 288 MET A C 1
ATOM 2226 O O . MET A 1 288 ? -55.301 -14.735 -4.808 1.00 36.59 288 MET A O 1
ATOM 2230 N N . ARG A 1 289 ? -57.087 -15.679 -5.813 1.00 37.59 289 ARG A N 1
ATOM 2231 C CA . ARG A 1 289 ? -56.485 -16.815 -6.527 1.00 37.59 289 ARG A CA 1
ATOM 2232 C C . ARG A 1 289 ? -55.596 -16.361 -7.693 1.00 37.59 289 ARG A C 1
ATOM 2234 O O . ARG A 1 289 ? -55.994 -15.456 -8.417 1.00 37.59 289 ARG A O 1
ATOM 2241 N N . SER A 1 290 ? -54.532 -17.120 -7.973 1.00 35.56 290 SER A N 1
ATOM 2242 C CA . SER A 1 290 ? -54.086 -17.634 -9.299 1.00 35.56 290 SER A CA 1
ATOM 2243 C C . SER A 1 290 ? -52.583 -17.975 -9.202 1.00 35.56 290 SER A C 1
ATOM 2245 O O . SER A 1 290 ? -51.788 -17.159 -8.766 1.00 35.56 290 SER A O 1
ATOM 2247 N N . SER A 1 291 ? -52.193 -19.252 -9.209 1.00 37.41 291 SER A N 1
ATOM 2248 C CA . SER A 1 291 ? -51.911 -20.155 -10.345 1.00 37.41 291 SER A CA 1
ATOM 2249 C C . SER A 1 291 ? -50.401 -20.366 -10.552 1.00 37.41 291 SER A C 1
ATOM 2251 O O . SER A 1 291 ? -49.679 -19.450 -10.924 1.00 37.41 291 SER A O 1
ATOM 2253 N N . LEU A 1 292 ? -49.984 -21.618 -10.323 1.00 41.25 292 LEU A N 1
ATOM 2254 C CA . LEU A 1 292 ? -48.741 -22.281 -10.755 1.00 41.25 292 LEU A CA 1
ATOM 2255 C C . LEU A 1 292 ? -48.520 -22.150 -12.279 1.00 41.25 292 LEU A C 1
ATOM 2257 O O . LEU A 1 292 ? -49.504 -22.024 -13.013 1.00 41.25 292 LEU A O 1
ATOM 2261 N N . PRO A 1 293 ? -47.265 -22.206 -12.767 1.00 47.47 293 PRO A N 1
ATOM 2262 C CA . PRO A 1 293 ? -46.600 -23.490 -13.089 1.00 47.47 293 PRO A CA 1
ATOM 2263 C C . PRO A 1 293 ? -45.121 -23.507 -12.625 1.00 47.47 293 PRO A C 1
ATOM 2265 O O . PRO A 1 293 ? -44.469 -22.475 -12.581 1.00 47.47 293 PRO A O 1
ATOM 2268 N N . SER A 1 294 ? -44.548 -24.584 -12.076 1.00 35.53 294 SER A N 1
ATOM 2269 C CA . SER A 1 294 ? -44.172 -25.874 -12.685 1.00 35.53 294 SER A CA 1
ATOM 2270 C C . SER A 1 294 ? -43.382 -25.752 -13.994 1.00 35.53 294 SER A C 1
ATOM 2272 O O . SER A 1 294 ? -43.955 -25.727 -15.078 1.00 35.53 294 SER A O 1
ATOM 2274 N N . SER A 1 295 ? -42.054 -25.774 -13.881 1.00 36.47 295 SER A N 1
ATOM 2275 C CA . SER A 1 295 ? -41.175 -26.293 -14.930 1.00 36.47 295 SER A CA 1
ATOM 2276 C C . SER A 1 295 ? -39.911 -26.876 -14.300 1.00 36.47 295 SER A C 1
ATOM 2278 O O . SER A 1 295 ? -39.023 -26.173 -13.826 1.00 36.47 295 SER A O 1
ATOM 2280 N N . SER A 1 296 ? -39.917 -28.200 -14.262 1.00 36.09 296 SER A N 1
ATOM 2281 C CA . SER A 1 296 ? -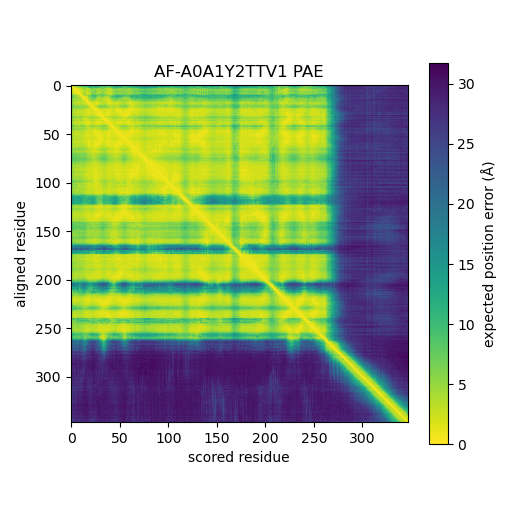38.796 -29.122 -14.140 1.00 36.09 296 SER A CA 1
ATOM 2282 C C . SER A 1 296 ? -37.884 -29.064 -15.365 1.00 36.09 296 SER A C 1
ATOM 2284 O O . SER A 1 296 ? -38.414 -29.054 -16.467 1.00 36.09 296 SER A O 1
ATOM 2286 N N . GLU A 1 297 ? -36.567 -29.135 -15.169 1.00 37.25 297 GLU A N 1
ATOM 2287 C CA . GLU A 1 297 ? -35.533 -29.650 -16.092 1.00 37.25 297 GLU A CA 1
ATOM 2288 C C . GLU A 1 297 ? -34.166 -29.366 -15.439 1.00 37.25 297 GLU A C 1
ATOM 2290 O O . GLU A 1 297 ? -34.003 -28.355 -14.771 1.00 37.25 297 GLU A O 1
ATOM 2295 N N . SER A 1 298 ? -33.100 -30.144 -15.565 1.00 39.19 298 SER A N 1
ATOM 2296 C CA . SER A 1 298 ? -32.887 -31.558 -15.846 1.00 39.19 298 SER A CA 1
ATOM 2297 C C . SER A 1 298 ? -31.434 -31.805 -15.432 1.00 39.19 298 SER A C 1
ATOM 2299 O O . SER A 1 298 ? -30.559 -30.973 -15.678 1.00 39.19 298 SER A O 1
ATOM 2301 N N . ALA A 1 299 ? -31.176 -32.920 -14.761 1.00 34.78 299 ALA A N 1
ATOM 2302 C CA . ALA A 1 299 ? -29.835 -33.335 -14.391 1.00 34.78 299 ALA A CA 1
ATOM 2303 C C . ALA A 1 299 ? -29.053 -33.777 -15.636 1.00 34.78 299 ALA A C 1
ATOM 2305 O O . ALA A 1 299 ? -29.551 -34.573 -16.429 1.00 34.78 299 ALA A O 1
ATOM 2306 N N . LEU A 1 300 ? -27.798 -33.346 -15.758 1.00 36.22 300 LEU A N 1
ATOM 2307 C CA . LEU A 1 300 ? -26.811 -34.035 -16.584 1.00 36.22 300 LEU A CA 1
ATOM 2308 C C . LEU A 1 300 ? -25.470 -34.041 -15.859 1.00 36.22 300 LEU A C 1
ATOM 2310 O O . LEU A 1 300 ? -24.692 -33.091 -15.872 1.00 36.22 300 LEU A O 1
ATOM 2314 N N . ALA A 1 301 ? -25.258 -35.162 -15.178 1.00 36.72 301 ALA A N 1
ATOM 2315 C CA . ALA A 1 301 ? -23.966 -35.613 -14.725 1.00 36.72 301 ALA A CA 1
ATOM 2316 C C . ALA A 1 301 ? -23.142 -36.049 -15.943 1.00 36.72 301 ALA A C 1
ATOM 2318 O O . ALA A 1 301 ? -23.575 -36.898 -16.721 1.00 36.72 301 ALA A O 1
ATOM 2319 N N . THR A 1 302 ? -21.923 -35.534 -16.053 1.00 37.53 302 THR A N 1
ATOM 2320 C CA . THR A 1 302 ? -20.864 -36.196 -16.816 1.00 37.53 302 THR A CA 1
ATOM 2321 C C . THR A 1 302 ? -19.632 -36.216 -15.937 1.00 37.53 302 THR A C 1
ATOM 2323 O O . THR A 1 302 ? -18.940 -35.215 -15.773 1.00 37.53 302 THR A O 1
ATOM 2326 N N . GLY A 1 303 ? -19.419 -37.371 -15.312 1.00 34.75 303 GLY A N 1
ATOM 2327 C CA . GLY A 1 303 ? -18.156 -37.712 -14.693 1.00 34.75 303 GLY A CA 1
ATOM 2328 C C . GLY A 1 303 ? -17.094 -37.918 -15.766 1.00 34.75 303 GLY A C 1
ATOM 2329 O O . GLY A 1 303 ? -17.356 -38.459 -16.841 1.00 34.75 303 GLY A O 1
ATOM 2330 N N . SER A 1 304 ? -15.877 -37.495 -15.465 1.00 38.56 304 SER A N 1
ATOM 2331 C CA . SER A 1 304 ? -14.680 -38.050 -16.079 1.00 38.56 304 SER A CA 1
ATOM 2332 C C . SER A 1 304 ? -13.579 -38.033 -15.037 1.00 38.56 304 SER A C 1
ATOM 2334 O O . SER A 1 304 ? -13.049 -36.993 -14.656 1.00 38.56 304 SER A O 1
ATOM 2336 N N . GLU A 1 305 ? -13.319 -39.238 -14.545 1.00 37.06 305 GLU A N 1
ATOM 2337 C CA . GLU A 1 305 ? -12.142 -39.629 -13.796 1.00 37.06 305 GLU A CA 1
ATOM 2338 C C . GLU A 1 305 ? -10.879 -39.194 -14.550 1.00 37.06 305 GLU A C 1
ATOM 2340 O O . GLU A 1 305 ? -10.704 -39.517 -15.726 1.00 37.06 305 GLU A O 1
ATOM 2345 N N . MET A 1 306 ? -9.942 -38.548 -13.856 1.00 36.28 306 MET A N 1
ATOM 2346 C CA . MET A 1 306 ? -8.538 -38.648 -14.230 1.00 36.28 306 MET A CA 1
ATOM 2347 C C . MET A 1 306 ? -7.721 -39.177 -13.059 1.00 36.28 306 MET A C 1
ATOM 2349 O O . MET A 1 306 ? -7.637 -38.600 -11.979 1.00 36.28 306 MET A O 1
ATOM 2353 N N . LYS A 1 307 ? -7.160 -40.349 -13.352 1.00 35.25 307 LYS A N 1
ATOM 2354 C CA . LYS A 1 307 ? -6.171 -41.133 -12.630 1.00 35.25 307 LYS A CA 1
ATOM 2355 C C . LYS A 1 307 ? -5.137 -40.300 -11.875 1.00 35.25 307 LYS A C 1
ATOM 2357 O O . LYS A 1 307 ? -4.340 -39.572 -12.455 1.00 35.25 307 LYS A O 1
ATOM 2362 N N . SER A 1 308 ? -5.084 -40.608 -10.586 1.00 32.59 308 SER A N 1
ATOM 2363 C CA . SER A 1 308 ? -3.878 -40.719 -9.771 1.00 32.59 308 SER A CA 1
ATOM 2364 C C . SER A 1 308 ? -2.710 -41.366 -10.534 1.00 32.59 308 SER A C 1
ATOM 2366 O O . SER A 1 308 ? -2.812 -42.498 -11.015 1.00 32.59 308 SER A O 1
ATOM 2368 N N . SER A 1 309 ? -1.577 -40.669 -10.578 1.00 37.06 309 SER A N 1
ATOM 2369 C CA . SER A 1 309 ? -0.257 -41.288 -10.686 1.00 37.06 309 SER A CA 1
ATOM 2370 C C . SER A 1 309 ? 0.663 -40.615 -9.677 1.00 37.06 309 SER A C 1
ATOM 2372 O O . SER A 1 309 ? 1.076 -39.470 -9.853 1.00 37.06 309 SER A O 1
ATOM 2374 N N . GLY A 1 310 ? 0.936 -41.335 -8.592 1.00 33.50 310 GLY A N 1
ATOM 2375 C CA . GLY A 1 310 ? 1.921 -40.947 -7.600 1.00 33.50 310 GLY A CA 1
ATOM 2376 C C . GLY A 1 310 ? 3.332 -40.955 -8.176 1.00 33.50 310 GLY A C 1
ATOM 2377 O O . GLY A 1 310 ? 3.691 -41.781 -9.015 1.00 33.50 310 GLY A O 1
ATOM 2378 N N . THR A 1 311 ? 4.164 -40.051 -7.680 1.00 35.53 311 THR A N 1
ATOM 2379 C CA . THR A 1 311 ? 5.614 -40.212 -7.726 1.00 35.53 311 THR A CA 1
ATOM 2380 C C . THR A 1 311 ? 6.159 -39.736 -6.388 1.00 35.53 311 THR A C 1
ATOM 2382 O O . THR A 1 311 ? 5.964 -38.591 -5.990 1.00 35.53 311 THR A O 1
ATOM 2385 N N . GLN A 1 312 ? 6.749 -40.680 -5.657 1.00 37.19 312 GLN A N 1
ATOM 2386 C CA . GLN A 1 312 ? 7.442 -40.457 -4.395 1.00 37.19 312 GLN A CA 1
ATOM 2387 C C . GLN A 1 312 ? 8.704 -39.595 -4.589 1.00 37.19 312 GLN A C 1
ATOM 2389 O O . GLN A 1 312 ? 9.295 -39.609 -5.671 1.00 37.19 312 GLN A O 1
ATOM 2394 N N . PRO A 1 313 ? 9.145 -38.890 -3.532 1.00 37.94 313 PRO A N 1
ATOM 2395 C CA . PRO A 1 313 ? 10.308 -38.012 -3.568 1.00 37.94 313 PRO A CA 1
ATOM 2396 C C . PRO A 1 313 ? 11.619 -38.800 -3.421 1.00 37.94 313 PRO A C 1
ATOM 2398 O O . PRO A 1 313 ? 11.665 -39.768 -2.654 1.00 37.94 313 PRO A O 1
ATOM 2401 N N . PRO A 1 314 ? 12.725 -38.377 -4.058 1.00 48.06 314 PRO A N 1
ATOM 2402 C CA . PRO A 1 314 ? 14.036 -38.855 -3.671 1.00 48.06 314 PRO A CA 1
ATOM 2403 C C . PRO A 1 314 ? 14.526 -38.121 -2.417 1.00 48.06 314 PRO A C 1
ATOM 2405 O O . PRO A 1 314 ? 14.731 -36.911 -2.379 1.00 48.06 314 PRO A O 1
ATOM 2408 N N . SER A 1 315 ? 14.673 -38.948 -1.392 1.00 37.22 315 SER A N 1
ATOM 2409 C CA . SER A 1 315 ? 15.580 -38.929 -0.253 1.00 37.22 315 SER A CA 1
ATOM 2410 C C . SER A 1 315 ? 16.633 -37.819 -0.144 1.00 37.22 315 SER A C 1
ATOM 2412 O O . SER A 1 315 ? 17.442 -37.568 -1.034 1.00 37.22 315 SER A O 1
ATOM 2414 N N . ALA A 1 316 ? 16.680 -37.299 1.082 1.00 34.16 316 ALA A N 1
ATOM 2415 C CA . ALA A 1 316 ? 17.734 -36.525 1.712 1.00 34.16 316 ALA A CA 1
ATOM 2416 C C . ALA A 1 316 ? 19.164 -36.964 1.355 1.00 34.16 316 ALA A C 1
ATOM 2418 O O . ALA A 1 316 ? 19.529 -38.131 1.508 1.00 34.16 316 ALA A O 1
ATOM 2419 N N . PHE A 1 317 ? 20.006 -35.981 1.030 1.00 35.34 317 PHE A N 1
ATOM 2420 C CA . PHE A 1 317 ? 21.455 -36.114 1.115 1.00 35.34 317 PHE A CA 1
ATOM 2421 C C . PHE A 1 317 ? 21.986 -35.212 2.233 1.00 35.34 317 PHE A C 1
ATOM 2423 O O . PHE A 1 317 ? 22.064 -33.993 2.117 1.00 35.34 317 PHE A O 1
ATOM 2430 N N . ASN A 1 318 ? 22.330 -35.857 3.346 1.00 33.62 318 ASN A N 1
ATOM 2431 C CA . ASN A 1 318 ? 23.128 -35.301 4.429 1.00 33.62 318 ASN A CA 1
ATOM 2432 C C . ASN A 1 318 ? 24.571 -35.111 3.944 1.00 33.62 318 ASN A C 1
ATOM 2434 O O . ASN A 1 318 ? 25.261 -36.103 3.711 1.00 33.62 318 ASN A O 1
ATOM 2438 N N . GLN A 1 319 ? 25.080 -33.879 3.920 1.00 35.75 319 GLN A N 1
ATOM 2439 C CA . GLN A 1 319 ? 26.510 -33.645 4.131 1.00 35.75 319 GLN A CA 1
ATOM 2440 C C . GLN A 1 319 ? 26.745 -32.525 5.140 1.00 35.75 319 GLN A C 1
ATOM 2442 O O . GLN A 1 319 ? 26.734 -31.331 4.865 1.00 35.75 319 GLN A O 1
ATOM 2447 N N . LYS A 1 320 ? 26.994 -33.003 6.354 1.00 33.31 320 LYS A N 1
ATOM 2448 C CA . LYS A 1 320 ? 27.661 -32.338 7.459 1.00 33.31 320 LYS A CA 1
ATOM 2449 C C . LYS A 1 320 ? 29.139 -32.187 7.079 1.00 33.31 320 LYS A C 1
ATOM 2451 O O . LYS A 1 320 ? 29.835 -33.191 6.973 1.00 33.31 320 LYS A O 1
ATOM 2456 N N . SER A 1 321 ? 29.626 -30.962 6.907 1.00 37.44 321 SER A N 1
ATOM 2457 C CA . SER A 1 321 ? 31.063 -30.680 6.959 1.00 37.44 321 SER A CA 1
ATOM 2458 C C . SER A 1 321 ? 31.315 -29.405 7.747 1.00 37.44 321 SER A C 1
ATOM 2460 O O . SER A 1 321 ? 30.941 -28.297 7.376 1.00 37.44 321 SER A O 1
ATOM 2462 N N . SER A 1 322 ? 31.917 -29.636 8.899 1.00 35.56 322 SER A N 1
ATOM 2463 C CA . SER A 1 322 ? 32.509 -28.685 9.811 1.00 35.56 322 SER A CA 1
ATOM 2464 C C . SER A 1 322 ? 33.843 -28.166 9.277 1.00 35.56 322 SER A C 1
ATOM 2466 O O . SER A 1 322 ? 34.746 -28.963 9.042 1.00 35.56 322 SER A O 1
ATOM 2468 N N . SER A 1 323 ? 34.040 -26.851 9.287 1.00 40.81 323 SER A N 1
ATOM 2469 C CA . SER A 1 323 ? 35.351 -26.277 9.606 1.00 40.81 323 SER A CA 1
ATOM 2470 C C . SER A 1 323 ? 35.188 -24.843 10.096 1.00 40.81 323 SER A C 1
ATOM 2472 O O . SER A 1 323 ? 34.971 -23.913 9.325 1.00 40.81 323 SER A O 1
ATOM 2474 N N . LYS A 1 324 ? 35.290 -24.691 11.420 1.00 36.59 324 LYS A N 1
ATOM 2475 C CA . LYS A 1 324 ? 35.583 -23.425 12.089 1.00 36.59 324 LYS A CA 1
ATOM 2476 C C . LYS A 1 324 ? 36.999 -23.004 11.696 1.00 36.59 324 LYS A C 1
ATOM 2478 O O . LYS A 1 324 ? 37.944 -23.741 11.967 1.00 36.59 324 LYS A O 1
ATOM 2483 N N . THR A 1 325 ? 37.155 -21.805 11.155 1.00 35.97 325 THR A N 1
ATOM 2484 C CA . THR A 1 325 ? 38.446 -21.110 11.144 1.00 35.97 325 THR A CA 1
ATOM 2485 C C . THR A 1 325 ? 38.222 -19.727 11.727 1.00 35.97 325 THR A C 1
ATOM 2487 O O . THR A 1 325 ? 37.780 -18.799 11.061 1.00 35.97 325 THR A O 1
ATOM 2490 N N . SER A 1 326 ? 38.462 -19.628 13.031 1.00 35.38 326 SER A N 1
ATOM 2491 C CA . SER A 1 326 ? 38.565 -18.376 13.766 1.00 35.38 326 SER A CA 1
ATOM 2492 C C . SER A 1 326 ? 39.896 -17.716 13.413 1.00 35.38 326 SER A C 1
ATOM 2494 O O . SER A 1 326 ? 40.944 -18.181 13.861 1.00 35.38 326 SER A O 1
ATOM 2496 N N . VAL A 1 327 ? 39.861 -16.647 12.619 1.00 38.69 327 VAL A N 1
ATOM 2497 C CA . VAL A 1 327 ? 41.002 -15.741 12.456 1.00 38.69 327 VAL A CA 1
ATOM 2498 C C . VAL A 1 327 ? 40.738 -14.512 13.312 1.00 38.69 327 VAL A C 1
ATOM 2500 O O . VAL A 1 327 ? 39.906 -13.666 13.000 1.00 38.69 327 VAL A O 1
ATOM 2503 N N . SER A 1 328 ? 41.442 -14.457 14.435 1.00 36.66 328 SER A N 1
ATOM 2504 C CA . SER A 1 328 ? 41.602 -13.286 15.284 1.00 36.66 328 SER A CA 1
ATOM 2505 C C . SER A 1 328 ? 42.459 -12.249 14.558 1.00 36.66 328 SER A C 1
ATOM 2507 O O . SER A 1 328 ? 43.658 -12.467 14.379 1.00 36.66 328 SER A O 1
ATOM 2509 N N . VAL A 1 329 ? 41.862 -11.126 14.154 1.00 41.84 329 VAL A N 1
ATOM 2510 C CA . VAL A 1 329 ? 42.604 -9.949 13.688 1.00 41.84 329 VAL A CA 1
ATOM 2511 C C . VAL A 1 329 ? 42.630 -8.922 14.812 1.00 41.84 329 VAL A C 1
ATOM 2513 O O . VAL A 1 329 ? 41.610 -8.384 15.231 1.00 41.84 329 VAL A O 1
ATOM 2516 N N . SER A 1 330 ? 43.835 -8.715 15.321 1.00 41.53 330 SER A N 1
ATOM 2517 C CA . SER A 1 330 ? 44.235 -7.731 16.316 1.00 41.53 330 SER A CA 1
ATOM 2518 C C . SER A 1 330 ? 44.222 -6.308 15.750 1.00 41.53 330 SER A C 1
ATOM 2520 O O . SER A 1 330 ? 44.817 -6.045 14.705 1.00 41.53 330 SER A O 1
ATOM 2522 N N . SER A 1 331 ? 43.597 -5.390 16.486 1.00 42.12 331 SER A N 1
ATOM 2523 C CA . SER A 1 331 ? 43.637 -3.941 16.273 1.00 42.12 331 SER A CA 1
ATOM 2524 C C . SER A 1 331 ? 45.051 -3.365 16.439 1.00 42.12 331 SER A C 1
ATOM 2526 O O . SER A 1 331 ? 45.718 -3.706 17.419 1.00 42.12 331 SER A O 1
ATOM 2528 N N . PRO A 1 332 ? 45.492 -2.421 15.588 1.00 51.59 332 PRO A N 1
ATOM 2529 C CA . PRO A 1 332 ? 46.588 -1.519 15.908 1.00 51.59 332 PRO A CA 1
ATOM 2530 C C . PRO A 1 332 ? 46.083 -0.167 16.422 1.00 51.59 332 PRO A C 1
ATOM 2532 O O . PRO A 1 332 ? 45.028 0.337 16.041 1.00 51.59 332 PRO A O 1
ATOM 2535 N N . ALA A 1 333 ? 46.889 0.381 17.321 1.00 40.94 333 ALA A N 1
ATOM 2536 C CA . ALA A 1 333 ? 46.646 1.536 18.160 1.00 40.94 333 ALA A CA 1
ATOM 2537 C C . ALA A 1 333 ? 46.593 2.884 17.424 1.00 40.94 333 ALA A C 1
ATOM 2539 O O . ALA A 1 333 ? 47.258 3.111 16.414 1.00 40.94 333 ALA A O 1
ATOM 2540 N N . SER A 1 334 ? 45.855 3.803 18.046 1.00 39.47 334 SER A N 1
ATOM 2541 C CA . SER A 1 334 ? 45.847 5.241 17.803 1.00 39.47 334 SER A CA 1
ATOM 2542 C C . SER A 1 334 ? 47.247 5.853 17.908 1.00 39.47 334 SER A C 1
ATOM 2544 O O . SER A 1 334 ? 47.904 5.735 18.941 1.00 39.47 334 SER A O 1
ATOM 2546 N N . SER A 1 335 ? 47.660 6.597 16.882 1.00 45.25 335 SER A N 1
ATOM 2547 C CA . SER A 1 335 ? 48.779 7.539 16.961 1.00 45.25 335 SER A CA 1
ATOM 2548 C C . SER A 1 335 ? 48.277 8.962 16.733 1.00 45.25 335 SER A C 1
ATOM 2550 O O . SER A 1 335 ? 48.008 9.389 15.610 1.00 45.25 335 SER A O 1
ATOM 2552 N N . THR A 1 336 ? 48.158 9.692 17.834 1.00 38.28 336 THR A N 1
ATOM 2553 C CA . THR A 1 336 ? 47.950 11.136 17.911 1.00 38.28 336 THR A CA 1
ATOM 2554 C C . THR A 1 336 ? 49.148 11.851 17.284 1.00 38.28 336 THR A C 1
ATOM 2556 O O . THR A 1 336 ? 50.264 11.705 17.775 1.00 38.28 336 THR A O 1
ATOM 2559 N N . THR A 1 337 ? 48.941 12.635 16.223 1.00 43.00 337 THR A N 1
ATOM 2560 C CA . THR A 1 337 ? 49.963 13.572 15.728 1.00 43.00 337 THR A CA 1
ATOM 2561 C C . THR A 1 337 ? 49.402 14.984 15.742 1.00 43.00 337 THR A C 1
ATOM 2563 O O . THR A 1 337 ? 48.535 15.352 14.957 1.00 43.00 337 THR A O 1
ATOM 2566 N N . THR A 1 338 ? 49.913 15.760 16.687 1.00 39.06 338 THR A N 1
ATOM 2567 C CA . THR A 1 338 ? 49.682 17.188 16.868 1.00 39.06 338 THR A CA 1
ATOM 2568 C C . THR A 1 338 ? 50.527 17.956 15.852 1.00 39.06 338 THR A C 1
ATOM 2570 O O . THR A 1 338 ? 51.748 18.001 15.987 1.00 39.06 338 THR A O 1
ATOM 2573 N N . SER A 1 339 ? 49.914 18.593 14.855 1.00 44.56 339 SER A N 1
ATOM 2574 C CA . SER A 1 339 ? 50.600 19.552 13.979 1.00 44.56 339 SER A CA 1
ATOM 2575 C C . SER A 1 339 ? 50.152 20.974 14.299 1.00 44.56 339 SER A C 1
ATOM 2577 O O . SER A 1 339 ? 49.038 21.397 14.003 1.00 44.56 339 SER A O 1
ATOM 2579 N N . ARG A 1 340 ? 51.070 21.687 14.950 1.00 43.19 340 ARG A N 1
ATOM 2580 C CA . ARG A 1 340 ? 51.055 23.107 15.296 1.00 43.19 340 ARG A CA 1
ATOM 2581 C C . ARG A 1 340 ? 51.582 23.875 14.079 1.00 43.19 340 ARG A C 1
ATOM 2583 O O . ARG A 1 340 ? 52.725 23.644 13.695 1.00 43.19 340 ARG A O 1
ATOM 2590 N N . SER A 1 341 ? 50.807 24.785 13.492 1.00 51.81 341 SER A N 1
ATOM 2591 C CA . SER A 1 341 ? 51.316 25.731 12.489 1.00 51.81 341 SER A CA 1
ATOM 2592 C C . SER A 1 341 ? 50.973 27.171 12.860 1.00 51.81 341 SER A C 1
ATOM 2594 O O . SER A 1 341 ? 49.877 27.488 13.312 1.00 51.81 341 SER A O 1
ATOM 2596 N N . HIS A 1 342 ? 52.005 27.995 12.725 1.00 48.78 342 HIS A N 1
ATOM 2597 C CA . HIS A 1 342 ? 52.175 29.355 13.204 1.00 48.78 342 HIS A CA 1
ATOM 2598 C C . HIS A 1 342 ? 51.221 30.400 12.618 1.00 48.78 342 HIS A C 1
ATOM 2600 O O . HIS A 1 342 ? 50.867 30.365 11.444 1.00 48.78 342 HIS A O 1
ATOM 2606 N N . MET A 1 343 ? 50.953 31.407 13.457 1.00 45.97 343 MET A N 1
ATOM 2607 C CA . MET A 1 343 ? 50.620 32.773 13.063 1.00 45.97 343 MET A CA 1
ATOM 2608 C C . MET A 1 343 ? 51.732 33.372 12.192 1.00 45.97 343 MET A C 1
ATOM 2610 O O . MET A 1 343 ? 52.896 33.356 12.590 1.00 45.97 343 MET A O 1
ATOM 2614 N N . GLN A 1 344 ? 51.355 34.028 11.097 1.00 49.78 344 GLN A N 1
ATOM 2615 C CA . GLN A 1 344 ? 52.039 35.236 10.643 1.00 49.78 344 GLN A CA 1
ATOM 2616 C C . GLN A 1 344 ? 50.996 36.322 10.375 1.00 49.78 344 GLN A C 1
ATOM 2618 O O . GLN A 1 344 ? 50.020 36.125 9.661 1.00 49.78 344 GLN A O 1
ATOM 2623 N N . SER A 1 345 ? 51.223 37.445 11.047 1.00 53.34 345 SER A N 1
ATOM 2624 C CA . SER A 1 345 ? 50.576 38.746 10.914 1.00 53.34 345 SER A CA 1
ATOM 2625 C C . SER A 1 345 ? 51.541 39.676 10.171 1.00 53.34 345 SER A C 1
ATOM 2627 O O . SER A 1 345 ? 52.751 39.429 10.199 1.00 53.34 345 SER A O 1
ATOM 2629 N N . SER A 1 346 ? 51.009 40.809 9.693 1.00 55.78 346 SER A N 1
ATOM 2630 C CA . SER A 1 346 ? 51.640 41.975 9.032 1.00 55.78 346 SER A CA 1
ATOM 2631 C C . SER A 1 346 ? 51.593 41.848 7.506 1.00 55.78 346 SER A C 1
ATOM 2633 O O . SER A 1 346 ? 52.096 40.871 6.967 1.00 55.78 346 SER A O 1
ATOM 2635 N N . THR A 1 347 ? 50.956 42.742 6.754 1.00 59.44 347 THR A N 1
ATOM 2636 C CA . THR A 1 347 ? 50.783 44.206 6.892 1.00 59.44 347 THR A CA 1
ATOM 2637 C C . THR A 1 347 ? 49.452 44.689 6.342 1.00 59.44 347 THR A C 1
ATOM 2639 O O . THR A 1 347 ? 48.994 44.075 5.352 1.00 59.44 347 THR A O 1
#

Sequence (347 aa):
MAGEVAIAYDNADIHNMGVPVKAGTTSRYIPFESVAGSIAISGLYGCSSLIAVSKRGAWVNHMWEIPSFLADPNIIPPPTKEMQVETFNQTVIAAIHHGNSEDNVFGLEDVASKDPKPEEPMSNLLSPDADPHVFLFTPYARETVPWVPNYNNEFPIGLPLAYNNPIGGNIPILSFLGRIYISMTLIFGPDVPYEVVPYAPRMDGDNRKDREFESHRGKALVQYQPARDCSGMASWRVWFEGHDLQPSHQASWSPLGSHQVSSSLEDVQAIQNSSDDSSDNSSNDGNMRSSLPSSSESALATGSEMKSSGTQPPSAFNQKSSSKTSVSVSSPASSTTTSRSHMQSST

Foldseek 3Di:
DLVLQLCLQVVPDQFRHEQQPDPFKFKDKHFQFQDKGKYKYDQCQFWKKKWKAFLTIIMIMIGDCPPQLPDDPPDPPTDDLVRNVVSNCVRPVVCQCQNDDPRRHGHLLLQQPPDHDPVSPNNPRRHLVRQMAMEIEFEFDADPDCPDQLHQDFDGPPTHTPQQDARPDPDSCRTSVVVVVVSCCVRNNPPHHYYYHYGHRGPDDPPSNCPVSVAQGPMKMKIWAFAQDQPGKTKIFMDHHPDDGDPSRMDIDRRPDCGSHHDDPVNVVVVVVVPPPDDDDDDDDDDDDDDDDDDDDDDDDDDDDDDDDDDDDDDDDDDDDDDDDDDDDDDDDDDDDDDDDDDDDDD

Nearest PDB structures (foldseek):
  1hzg-assembly1_A  TM=4.100E-01  e=1.377E-03  Escherichia coli
  6yhm-assembly1_A  TM=3.793E-01  e=1.563E-03  Yersinia pseudotuberculosis

Mean predicted aligned error: 14.01 Å